Protein AF-A0A1U8HSC8-F1 (afdb_monomer)

Solvent-accessible surface area (backbone atoms only — not comparable to full-atom values): 13348 Å² total; per-residue (Å²): 99,34,42,35,42,36,38,30,36,59,58,75,78,94,73,86,79,80,86,77,80,85,80,85,78,88,83,88,85,89,86,88,84,85,90,69,92,67,81,53,82,76,76,42,93,86,47,59,80,63,56,73,59,70,70,58,47,45,43,68,74,43,68,44,82,51,95,86,55,74,41,50,85,67,86,82,60,52,54,72,47,58,45,95,39,65,36,82,38,63,86,48,67,68,63,48,65,77,58,47,45,77,46,80,79,45,80,58,97,92,49,76,43,71,49,74,43,80,70,57,69,70,60,57,52,48,51,55,48,40,68,74,66,66,62,70,50,44,31,43,73,48,70,48,73,78,44,75,80,66,90,70,54,68,67,61,51,45,54,57,53,34,72,48,84,54,100,62,72,49,87,77,44,50,77,78,50,100,86,56,77,93,40,84,57,36,40,50,79,48,78,50,75,53,68,93,70,84,78,80,86,85,123

Structure (mmCIF, N/CA/C/O backbone):
data_AF-A0A1U8HSC8-F1
#
_entry.id   AF-A0A1U8HSC8-F1
#
loop_
_atom_site.group_PDB
_atom_site.id
_atom_site.type_symbol
_atom_site.label_atom_id
_atom_site.label_alt_id
_atom_site.label_comp_id
_atom_site.label_asym_id
_atom_site.label_entity_id
_atom_site.label_seq_id
_atom_site.pdbx_PDB_ins_code
_atom_site.Cartn_x
_atom_site.Cartn_y
_atom_site.Cartn_z
_atom_site.occupancy
_atom_site.B_iso_or_equiv
_atom_site.auth_seq_id
_atom_site.auth_comp_id
_atom_site.auth_asym_id
_atom_site.auth_atom_id
_atom_site.pdbx_PDB_model_num
ATOM 1 N N . MET A 1 1 ? -22.077 -7.688 31.604 1.00 49.69 1 MET A N 1
ATOM 2 C CA . MET A 1 1 ? -22.370 -6.568 30.681 1.00 49.69 1 MET A CA 1
ATOM 3 C C . MET A 1 1 ? -21.046 -5.929 30.338 1.00 49.69 1 MET A C 1
ATOM 5 O O . MET A 1 1 ? -20.313 -5.606 31.266 1.00 49.69 1 MET A O 1
ATOM 9 N N . CYS A 1 2 ? -20.717 -5.830 29.054 1.00 52.31 2 CYS A N 1
ATOM 10 C CA . CYS A 1 2 ? -19.526 -5.127 28.589 1.00 52.31 2 CYS A CA 1
ATOM 11 C C . CYS A 1 2 ? -19.984 -3.832 27.919 1.00 52.31 2 CYS A C 1
ATOM 13 O O . CYS A 1 2 ? -20.779 -3.905 26.981 1.00 52.31 2 CYS A O 1
ATOM 15 N N . LEU A 1 3 ? -19.537 -2.680 28.421 1.00 53.69 3 LEU A N 1
ATOM 16 C CA . LEU A 1 3 ? -19.831 -1.370 27.834 1.00 53.69 3 LEU A CA 1
ATOM 17 C C . LEU A 1 3 ? -18.507 -0.744 27.397 1.00 53.69 3 LEU A C 1
ATOM 19 O O . LEU A 1 3 ? -17.649 -0.444 28.232 1.00 53.69 3 LEU A O 1
ATOM 23 N N . VAL A 1 4 ? -18.337 -0.628 26.081 1.00 59.62 4 VAL A N 1
ATOM 24 C CA . VAL A 1 4 ? -17.124 -0.132 25.429 1.00 59.62 4 VAL A CA 1
ATOM 25 C C . VAL A 1 4 ? -17.523 1.002 24.492 1.00 59.62 4 VAL A C 1
ATOM 27 O O . VAL A 1 4 ? -18.359 0.817 23.610 1.00 59.62 4 VAL A O 1
ATOM 30 N N . SER A 1 5 ? -16.939 2.176 24.690 1.00 54.50 5 SER A N 1
ATOM 31 C CA . SER A 1 5 ? -17.039 3.304 23.766 1.00 54.50 5 SER A CA 1
ATOM 32 C C . SER A 1 5 ? -15.770 3.352 22.922 1.00 54.50 5 SER A C 1
ATOM 34 O O . SER A 1 5 ? -14.666 3.205 23.434 1.00 54.50 5 SER A O 1
ATOM 36 N N . LEU A 1 6 ? -15.920 3.533 21.621 1.00 65.44 6 LEU A N 1
ATOM 37 C CA . LEU A 1 6 ? -14.856 3.461 20.626 1.00 65.44 6 LEU A CA 1
ATOM 38 C C . LEU A 1 6 ? -14.790 4.814 19.928 1.00 65.44 6 LEU A C 1
ATOM 40 O O . LEU A 1 6 ? -15.809 5.286 19.436 1.00 65.44 6 LEU A O 1
ATOM 44 N N . ALA A 1 7 ? -13.619 5.434 19.884 1.00 58.72 7 ALA A N 1
ATOM 45 C CA . ALA A 1 7 ? -13.379 6.641 19.110 1.00 58.72 7 ALA A CA 1
ATOM 46 C C . ALA A 1 7 ? -12.507 6.296 17.896 1.00 58.72 7 ALA A C 1
ATOM 48 O O . ALA A 1 7 ? -11.421 5.721 18.015 1.00 58.72 7 ALA A O 1
ATOM 49 N N . VAL A 1 8 ? -13.033 6.636 16.726 1.00 62.62 8 VAL A N 1
ATOM 50 C CA . VAL A 1 8 ? -12.430 6.421 15.413 1.00 62.62 8 VAL A CA 1
ATOM 51 C C . VAL A 1 8 ? -11.764 7.708 14.975 1.00 62.62 8 VAL A C 1
ATOM 53 O O . VAL A 1 8 ? -12.371 8.779 15.034 1.00 62.62 8 VAL A O 1
ATOM 56 N N . LEU A 1 9 ? -10.510 7.577 14.566 1.00 59.78 9 LEU A N 1
ATOM 57 C CA . LEU A 1 9 ? -9.629 8.669 14.189 1.00 59.78 9 LEU A CA 1
ATOM 58 C C . LEU A 1 9 ? -9.020 8.363 12.820 1.00 59.78 9 LEU A C 1
ATOM 60 O O . LEU A 1 9 ? -8.850 7.205 12.432 1.00 59.78 9 LEU A O 1
ATOM 64 N N . LEU A 1 10 ? -8.739 9.423 12.068 1.00 61.38 10 LEU A N 1
ATOM 65 C CA . LEU A 1 10 ? -8.051 9.326 10.789 1.00 61.38 10 LEU A CA 1
ATOM 66 C C . LEU A 1 10 ? -6.554 9.125 11.063 1.00 61.38 10 LEU A C 1
ATOM 68 O O . LEU A 1 10 ? -5.891 10.018 11.594 1.00 61.38 10 LEU A O 1
ATOM 72 N N . THR A 1 11 ? -6.014 7.955 10.726 1.00 49.56 11 THR A N 1
ATOM 73 C CA . THR A 1 11 ? -4.598 7.641 10.945 1.00 49.56 11 THR A CA 1
ATOM 74 C C . THR A 1 11 ? -3.730 8.202 9.815 1.00 49.56 11 THR A C 1
ATOM 76 O O . THR A 1 11 ? -4.061 8.102 8.635 1.00 49.56 11 THR A O 1
ATOM 79 N N . ARG A 1 12 ? -2.581 8.795 10.172 1.00 50.47 12 ARG A N 1
ATOM 80 C CA . ARG A 1 12 ? -1.511 9.154 9.228 1.00 50.47 12 ARG A CA 1
ATOM 81 C C . ARG A 1 12 ? -0.173 8.634 9.734 1.00 50.47 12 ARG A C 1
ATOM 83 O O . ARG A 1 12 ? 0.245 8.977 10.838 1.00 50.47 12 ARG A O 1
ATOM 90 N N . GLU A 1 13 ? 0.552 7.918 8.882 1.00 40.88 13 GLU A N 1
ATOM 91 C CA . GLU A 1 13 ? 1.987 7.713 9.064 1.00 40.88 13 GLU A CA 1
ATOM 92 C C . GLU A 1 13 ? 2.721 8.989 8.600 1.00 40.88 13 GLU A C 1
ATOM 94 O O . GLU A 1 13 ? 2.538 9.487 7.482 1.00 40.88 13 GLU A O 1
ATOM 99 N N . LYS A 1 14 ? 3.459 9.628 9.519 1.00 38.00 14 LYS A N 1
ATOM 100 C CA . LYS A 1 14 ? 4.085 10.947 9.321 1.00 38.00 14 LYS A CA 1
ATOM 101 C C . LYS A 1 14 ? 5.161 10.874 8.222 1.00 38.00 14 LYS A C 1
ATOM 103 O O . LYS A 1 14 ? 6.323 10.665 8.529 1.00 38.00 14 LYS A O 1
ATOM 108 N N . ASN A 1 15 ? 4.811 11.173 6.970 1.00 35.50 15 ASN A N 1
ATOM 109 C CA . ASN A 1 15 ? 5.778 11.625 5.964 1.00 35.50 15 ASN A CA 1
ATOM 110 C C . ASN A 1 15 ? 5.335 12.950 5.333 1.00 35.50 15 ASN A C 1
ATOM 112 O O . ASN A 1 15 ? 4.307 13.069 4.662 1.00 35.50 15 ASN A O 1
ATOM 116 N N . LYS A 1 16 ? 6.109 13.993 5.639 1.00 34.38 16 LYS A N 1
ATOM 117 C CA . LYS A 1 16 ? 5.943 15.370 5.173 1.00 34.38 16 LYS A CA 1
ATOM 118 C C . LYS A 1 16 ? 6.831 15.536 3.942 1.00 34.38 16 LYS A C 1
ATOM 120 O O . LYS A 1 16 ? 8.018 15.799 4.082 1.00 34.38 16 LYS A O 1
ATOM 125 N N . ILE A 1 17 ? 6.274 15.357 2.746 1.00 38.03 17 ILE A N 1
ATOM 126 C CA . ILE A 1 17 ? 7.002 15.606 1.494 1.00 38.03 17 ILE A CA 1
ATOM 127 C C . ILE A 1 17 ? 7.009 17.126 1.240 1.00 38.03 17 ILE A C 1
ATOM 129 O O . ILE A 1 17 ? 5.933 17.728 1.144 1.00 38.03 17 ILE A O 1
ATOM 133 N N . PRO A 1 18 ? 8.177 17.788 1.152 1.00 33.06 18 PRO A N 1
ATOM 134 C CA . PRO A 1 18 ? 8.250 19.199 0.794 1.00 33.06 18 PRO A CA 1
ATOM 135 C C . PRO A 1 18 ? 7.931 19.385 -0.698 1.00 33.06 18 PRO A C 1
ATOM 137 O O . PRO A 1 18 ? 8.520 18.748 -1.568 1.00 33.06 18 PRO A O 1
ATOM 140 N N . LYS A 1 19 ? 6.988 20.284 -1.006 1.00 35.50 19 LYS A N 1
ATOM 141 C CA . LYS A 1 19 ? 6.660 20.682 -2.382 1.00 35.50 19 LYS A CA 1
ATOM 142 C C . LYS A 1 19 ? 7.824 21.489 -2.972 1.00 35.50 19 LYS A C 1
ATOM 144 O O . LYS A 1 19 ? 8.006 22.651 -2.611 1.00 35.50 19 LYS A O 1
ATOM 149 N N . HIS A 1 20 ? 8.590 20.901 -3.890 1.00 35.22 20 HIS A N 1
ATOM 150 C CA . HIS A 1 20 ? 9.572 21.639 -4.687 1.00 35.22 20 HIS A CA 1
ATOM 151 C C . HIS A 1 20 ? 8.887 22.402 -5.831 1.00 35.22 20 HIS A C 1
ATOM 153 O O . HIS A 1 20 ? 8.099 21.850 -6.600 1.00 35.22 20 HIS A O 1
ATOM 159 N N . LYS A 1 21 ? 9.192 23.701 -5.919 1.00 32.75 21 LYS A N 1
ATOM 160 C CA . LYS A 1 21 ? 8.791 24.605 -7.003 1.00 32.75 21 LYS A CA 1
ATOM 161 C C . LYS A 1 21 ? 9.417 24.140 -8.324 1.00 32.75 21 LYS A C 1
ATOM 163 O O . LYS A 1 21 ? 10.626 23.930 -8.384 1.00 32.75 21 LYS A O 1
ATOM 168 N N . ARG A 1 22 ? 8.604 24.027 -9.382 1.00 29.16 22 ARG A N 1
ATOM 169 C CA . ARG A 1 22 ? 9.079 23.887 -10.769 1.00 29.16 22 ARG A CA 1
ATOM 170 C C . ARG A 1 22 ? 9.846 25.153 -11.154 1.00 29.16 22 ARG A C 1
ATOM 172 O O . ARG A 1 22 ? 9.266 26.236 -11.155 1.00 29.16 22 ARG A O 1
ATOM 179 N N . PHE A 1 23 ? 11.124 25.007 -11.484 1.00 29.80 23 PHE A N 1
ATOM 180 C CA . PHE A 1 23 ? 11.874 26.027 -12.207 1.00 29.80 23 PHE A CA 1
ATOM 181 C C . PHE A 1 23 ? 11.545 25.899 -13.696 1.00 29.80 23 PHE A C 1
ATOM 183 O O . PHE A 1 23 ? 11.722 24.837 -14.287 1.00 29.80 23 PHE A O 1
ATOM 190 N N . SER A 1 24 ? 11.021 26.977 -14.274 1.00 27.23 24 SER A N 1
ATOM 191 C CA . SER A 1 24 ? 10.958 27.176 -15.719 1.00 27.23 24 SER A CA 1
ATOM 192 C C . SER A 1 24 ? 12.283 27.794 -16.151 1.00 27.23 24 SER A C 1
ATOM 194 O O . SER A 1 24 ? 12.659 28.844 -15.630 1.00 27.23 24 SER A O 1
ATOM 196 N N . SER A 1 25 ? 12.987 27.161 -17.083 1.00 28.72 25 SER A N 1
ATOM 197 C CA . SER A 1 25 ? 14.079 27.797 -17.814 1.00 28.72 25 SER A CA 1
ATOM 198 C C . SER A 1 25 ? 13.812 27.644 -19.304 1.00 28.72 25 SER A C 1
ATOM 200 O O . SER A 1 25 ? 13.987 26.567 -19.870 1.00 28.72 25 SER A O 1
ATOM 202 N N . ALA A 1 26 ? 13.367 28.735 -19.920 1.00 30.58 26 ALA A N 1
ATOM 203 C CA . ALA A 1 26 ? 13.449 28.926 -21.356 1.00 30.58 26 ALA A CA 1
ATOM 204 C C . ALA A 1 26 ? 14.909 29.224 -21.723 1.00 30.58 26 ALA A C 1
ATOM 206 O O . ALA A 1 26 ? 15.539 30.069 -21.087 1.00 30.58 26 ALA A O 1
ATOM 207 N N . VAL A 1 27 ? 15.431 28.557 -22.750 1.00 28.89 27 VAL A N 1
ATOM 208 C CA . VAL A 1 27 ? 16.693 28.931 -23.396 1.00 28.89 27 VAL A CA 1
ATOM 209 C C . VAL A 1 27 ? 16.462 28.873 -24.904 1.00 28.89 27 VAL A C 1
ATOM 211 O O . VAL A 1 27 ? 16.266 27.798 -25.462 1.00 28.89 27 VAL A O 1
ATOM 214 N N . TYR A 1 28 ? 16.453 30.044 -25.539 1.00 26.88 28 TYR A N 1
ATOM 215 C CA . TYR A 1 28 ? 16.583 30.220 -26.986 1.00 26.88 28 TYR A CA 1
ATOM 216 C C . TYR A 1 28 ? 18.034 30.573 -27.298 1.00 26.88 28 TYR A C 1
ATOM 218 O O . TYR A 1 28 ? 18.570 31.468 -26.647 1.00 26.88 28 TYR A O 1
ATOM 226 N N . ILE A 1 29 ? 18.623 29.953 -28.325 1.00 32.44 29 ILE A N 1
ATOM 227 C CA . ILE A 1 29 ? 19.761 30.514 -29.068 1.00 32.44 29 ILE A CA 1
ATOM 228 C C . ILE A 1 29 ? 19.602 30.124 -30.548 1.00 32.44 29 ILE A C 1
ATOM 230 O O . ILE A 1 29 ? 19.696 28.947 -30.887 1.00 32.44 29 ILE A O 1
ATOM 234 N N . GLU A 1 30 ? 19.371 31.111 -31.419 1.00 31.41 30 GLU A N 1
ATOM 235 C CA . GLU A 1 30 ? 19.623 31.022 -32.866 1.00 31.41 30 GLU A CA 1
ATOM 236 C C . GLU A 1 30 ? 20.998 31.630 -33.181 1.00 31.41 30 GLU A C 1
ATOM 238 O O . GLU A 1 30 ? 21.401 32.616 -32.560 1.00 31.41 30 GLU A O 1
ATOM 243 N N . GLY A 1 31 ? 21.701 31.080 -34.175 1.00 27.09 31 GLY A N 1
ATOM 244 C CA . GLY A 1 31 ? 22.911 31.691 -34.734 1.00 27.09 31 GLY A CA 1
ATOM 245 C C . GLY A 1 31 ? 23.760 30.730 -35.569 1.00 27.09 31 GLY A C 1
ATOM 246 O O . GLY A 1 31 ? 24.195 29.699 -35.076 1.00 27.09 31 GLY A O 1
ATOM 247 N N . ALA A 1 32 ? 23.966 31.094 -36.835 1.00 28.80 32 ALA A N 1
ATOM 248 C CA . ALA A 1 32 ? 24.436 30.301 -37.974 1.00 28.80 32 ALA A CA 1
ATOM 249 C C . ALA A 1 32 ? 25.971 30.121 -38.103 1.00 28.80 32 ALA A C 1
ATOM 251 O O . ALA A 1 32 ? 26.731 30.882 -37.510 1.00 28.80 32 ALA A O 1
ATOM 252 N N . GLY A 1 33 ? 26.424 29.188 -38.967 1.00 28.16 33 GLY A N 1
ATOM 253 C CA . GLY A 1 33 ? 27.798 29.202 -39.511 1.00 28.16 33 GLY A CA 1
ATOM 254 C C . GLY A 1 33 ? 28.391 27.880 -40.043 1.00 28.16 33 GLY A C 1
ATOM 255 O O . GLY A 1 33 ? 28.898 27.080 -39.267 1.00 28.16 33 GLY A O 1
ATOM 256 N N . GLU A 1 34 ? 28.396 27.754 -41.377 1.00 31.02 34 GLU A N 1
ATOM 257 C CA . GLU A 1 34 ? 29.341 27.072 -42.298 1.00 31.02 34 GLU A CA 1
ATOM 258 C C . GLU A 1 34 ? 29.595 25.544 -42.283 1.00 31.02 34 GLU A C 1
ATOM 260 O O . GLU A 1 34 ? 30.167 24.937 -41.376 1.00 31.02 34 GLU A O 1
ATOM 265 N N . GLU A 1 35 ? 29.272 24.950 -43.440 1.00 43.69 35 GLU A N 1
ATOM 266 C CA . GLU A 1 35 ? 29.524 23.571 -43.852 1.00 43.69 35 GLU A CA 1
ATOM 267 C C . GLU A 1 35 ? 31.016 23.301 -44.103 1.00 43.69 35 GLU A C 1
ATOM 269 O O . GLU A 1 35 ? 31.583 23.624 -45.147 1.00 43.69 35 GLU A O 1
ATOM 274 N N . LYS A 1 36 ? 31.650 22.583 -43.178 1.00 37.19 36 LYS A N 1
ATOM 275 C CA . LYS A 1 36 ? 32.750 21.679 -43.529 1.00 37.19 36 LYS A CA 1
ATOM 276 C C . LYS A 1 36 ? 32.136 20.298 -43.689 1.00 37.19 36 LYS A C 1
ATOM 278 O O . LYS A 1 36 ? 31.468 19.845 -42.761 1.00 37.19 36 LYS A O 1
ATOM 283 N N . LYS A 1 37 ? 32.369 19.621 -44.823 1.00 41.12 37 LYS A N 1
ATOM 284 C CA . LYS A 1 37 ? 32.035 18.196 -44.998 1.00 41.12 37 LYS A CA 1
ATOM 285 C C . LYS A 1 37 ? 32.794 17.383 -43.946 1.00 41.12 37 LYS A C 1
ATOM 287 O O . LYS A 1 37 ? 33.907 16.919 -44.176 1.00 41.12 37 LYS A O 1
ATOM 292 N N . LYS A 1 38 ? 32.202 17.271 -42.758 1.00 42.00 38 LYS A N 1
ATOM 293 C CA . LYS A 1 38 ? 32.556 16.285 -41.751 1.00 42.00 38 LYS A CA 1
ATOM 294 C C . LYS A 1 38 ? 32.153 14.959 -42.364 1.00 42.00 38 LYS A C 1
ATOM 296 O O . LYS A 1 38 ? 30.969 14.732 -42.574 1.00 42.00 38 LYS A O 1
ATOM 301 N N . PHE A 1 39 ? 33.134 14.123 -42.681 1.00 45.56 39 PHE A N 1
ATOM 302 C CA . PHE A 1 39 ? 32.867 12.707 -42.868 1.00 45.56 39 PHE A CA 1
ATOM 303 C C . PHE A 1 39 ? 32.245 12.241 -41.552 1.00 45.56 39 PHE A C 1
ATOM 305 O O . PHE A 1 39 ? 32.917 12.264 -40.516 1.00 45.56 39 PHE A O 1
ATOM 312 N N . SER A 1 40 ? 30.934 12.005 -41.539 1.00 59.16 40 SER A N 1
ATOM 313 C CA . SER A 1 40 ? 30.287 11.577 -40.316 1.00 59.16 40 SER A CA 1
ATOM 314 C C . SER A 1 40 ? 30.646 10.107 -40.145 1.00 59.16 40 SER A C 1
ATOM 316 O O . SER A 1 40 ? 30.629 9.333 -41.100 1.00 59.16 40 SER A O 1
ATOM 318 N N . ILE A 1 41 ? 31.047 9.713 -38.936 1.00 60.12 41 ILE A N 1
ATOM 319 C CA . ILE A 1 41 ? 31.384 8.311 -38.646 1.00 60.12 41 ILE A CA 1
ATOM 320 C C . ILE A 1 41 ? 30.211 7.367 -38.977 1.00 60.12 41 ILE A C 1
ATOM 322 O O . ILE A 1 41 ? 30.412 6.182 -39.195 1.00 60.12 41 ILE A O 1
ATOM 326 N N . TRP A 1 42 ? 29.004 7.930 -39.064 1.00 56.25 42 TRP A N 1
ATOM 327 C CA . TRP A 1 42 ? 27.734 7.298 -39.391 1.00 56.25 42 TRP A CA 1
ATOM 328 C C . TRP A 1 42 ? 27.545 6.976 -40.883 1.00 56.25 42 TRP A C 1
ATOM 330 O O . TRP A 1 42 ? 26.655 6.200 -41.203 1.00 56.25 42 TRP A O 1
ATOM 340 N N . ASP A 1 43 ? 28.375 7.521 -41.782 1.00 61.72 43 ASP A N 1
ATOM 341 C CA . ASP A 1 43 ? 28.292 7.284 -43.236 1.00 61.72 43 ASP A CA 1
ATOM 342 C C . ASP A 1 43 ? 29.087 6.040 -43.696 1.00 61.72 43 ASP A C 1
ATOM 344 O O . ASP A 1 43 ? 29.174 5.759 -44.894 1.00 61.72 43 ASP A O 1
ATOM 348 N N . LEU A 1 44 ? 29.706 5.297 -42.768 1.00 67.12 44 LEU A N 1
ATOM 349 C CA . LEU A 1 44 ? 30.420 4.057 -43.082 1.00 67.12 44 LEU A CA 1
ATOM 350 C C . LEU A 1 44 ? 29.443 2.867 -43.165 1.00 67.12 44 LEU A C 1
ATOM 352 O O . LEU A 1 44 ? 28.605 2.705 -42.279 1.00 67.12 44 LEU A O 1
ATOM 356 N N . PRO A 1 45 ? 29.598 1.973 -44.161 1.00 63.12 45 PRO A N 1
ATOM 357 C CA . PRO A 1 45 ? 28.707 0.826 -44.374 1.00 63.12 45 PRO A CA 1
ATOM 358 C C . PRO A 1 45 ? 28.744 -0.219 -43.244 1.00 63.12 45 PRO A C 1
ATOM 360 O O . PRO A 1 45 ? 27.844 -1.050 -43.161 1.00 63.12 45 PRO A O 1
ATOM 363 N N . ASP A 1 46 ? 29.757 -0.163 -42.373 1.00 65.75 46 ASP A N 1
ATOM 364 C CA . ASP A 1 46 ? 29.958 -1.094 -41.254 1.00 65.75 46 ASP A CA 1
ATOM 365 C C . ASP A 1 46 ? 29.306 -0.622 -39.941 1.00 65.75 46 ASP A C 1
ATOM 367 O O . ASP A 1 46 ? 29.358 -1.328 -38.931 1.00 65.75 46 ASP A O 1
ATOM 371 N N . VAL A 1 47 ? 28.707 0.576 -39.919 1.00 62.78 47 VAL A N 1
ATOM 372 C CA . VAL A 1 47 ? 28.048 1.111 -38.722 1.00 62.78 47 VAL A CA 1
ATOM 373 C C . VAL A 1 47 ? 26.571 0.714 -38.746 1.00 62.78 47 VAL A C 1
ATOM 375 O O . VAL A 1 47 ? 25.851 1.106 -39.666 1.00 62.78 47 VAL A O 1
ATOM 378 N N . PRO A 1 48 ? 26.083 -0.059 -37.757 1.00 57.97 48 PRO A N 1
ATOM 379 C CA . PRO A 1 48 ? 24.680 -0.446 -37.695 1.00 57.97 48 PRO A CA 1
ATOM 380 C C . PRO A 1 48 ? 23.823 0.813 -37.526 1.00 57.97 48 PRO A C 1
ATOM 382 O O . PRO A 1 48 ? 23.808 1.448 -36.473 1.00 57.97 48 PRO A O 1
ATOM 385 N N . MET A 1 49 ? 23.142 1.210 -38.600 1.00 57.09 49 MET A N 1
ATOM 386 C CA . MET A 1 49 ? 22.319 2.413 -38.630 1.00 57.09 49 MET A CA 1
ATOM 387 C C . MET A 1 49 ? 21.042 2.209 -37.812 1.00 57.09 49 MET A C 1
ATOM 389 O O . MET A 1 49 ? 20.086 1.599 -38.284 1.00 57.09 49 MET A O 1
ATOM 393 N N . GLY A 1 50 ? 21.020 2.724 -36.581 1.00 64.62 50 GLY A N 1
ATOM 394 C CA . GLY A 1 50 ? 19.800 2.937 -35.790 1.00 64.62 50 GLY A CA 1
ATOM 395 C C . GLY A 1 50 ? 19.031 1.684 -35.350 1.00 64.62 50 GLY A C 1
ATOM 396 O O . GLY A 1 50 ? 18.000 1.821 -34.694 1.00 64.62 50 GLY A O 1
ATOM 397 N N . GLN A 1 51 ? 19.511 0.482 -35.676 1.00 72.31 51 GLN A N 1
ATOM 398 C CA . GLN A 1 51 ? 18.931 -0.796 -35.259 1.00 72.31 51 GLN A CA 1
ATOM 399 C C . GLN A 1 51 ? 19.921 -1.547 -34.374 1.00 72.31 51 GLN A C 1
ATOM 401 O O . GLN A 1 51 ? 21.108 -1.655 -34.691 1.00 72.31 51 GLN A O 1
ATOM 406 N N . LEU A 1 52 ? 19.435 -2.053 -33.242 1.00 79.75 52 LEU A N 1
ATOM 407 C CA . LEU A 1 52 ? 20.262 -2.829 -32.329 1.00 79.75 52 LEU A CA 1
ATOM 408 C C . LEU A 1 52 ? 20.416 -4.255 -32.863 1.00 79.75 52 LEU A C 1
ATOM 410 O O . LEU A 1 52 ? 19.469 -4.825 -33.401 1.00 79.75 52 LEU A O 1
ATOM 414 N N . PRO A 1 53 ? 21.583 -4.887 -32.663 1.00 85.75 53 PRO A N 1
ATOM 415 C CA . PRO A 1 53 ? 21.716 -6.322 -32.840 1.00 85.75 53 PRO A CA 1
ATOM 416 C C . PRO A 1 53 ? 20.621 -7.087 -32.069 1.00 85.75 53 PRO A C 1
ATOM 418 O O . PRO A 1 53 ? 20.325 -6.719 -30.925 1.00 85.75 53 PRO A O 1
ATOM 421 N N . PRO A 1 54 ? 20.085 -8.198 -32.612 1.00 87.38 54 PRO A N 1
ATOM 422 C CA . PRO A 1 54 ? 18.934 -8.902 -32.031 1.00 87.38 54 PRO A CA 1
ATOM 423 C C . PRO A 1 54 ? 19.111 -9.316 -30.562 1.00 87.38 54 PRO A C 1
ATOM 425 O O . PRO A 1 54 ? 18.165 -9.301 -29.777 1.00 87.38 54 PRO A O 1
ATOM 428 N N . HIS A 1 55 ? 20.337 -9.665 -30.164 1.00 88.25 55 HIS A N 1
ATOM 429 C CA . HIS A 1 55 ? 20.660 -10.016 -28.780 1.00 88.25 55 HIS A CA 1
ATOM 430 C C . HIS A 1 55 ? 20.473 -8.833 -27.810 1.00 88.25 55 HIS A C 1
ATOM 432 O O . HIS A 1 55 ? 19.931 -9.022 -26.720 1.00 88.25 55 HIS A O 1
ATOM 438 N N . LEU A 1 56 ? 20.866 -7.618 -28.212 1.00 87.12 56 LEU A N 1
ATOM 439 C CA . LEU A 1 56 ? 20.740 -6.419 -27.379 1.00 87.12 56 LEU A CA 1
ATOM 440 C C . LEU A 1 56 ? 19.289 -5.931 -27.306 1.00 87.12 56 LEU A C 1
ATOM 442 O O . LEU A 1 56 ? 18.853 -5.465 -26.254 1.00 87.12 56 LEU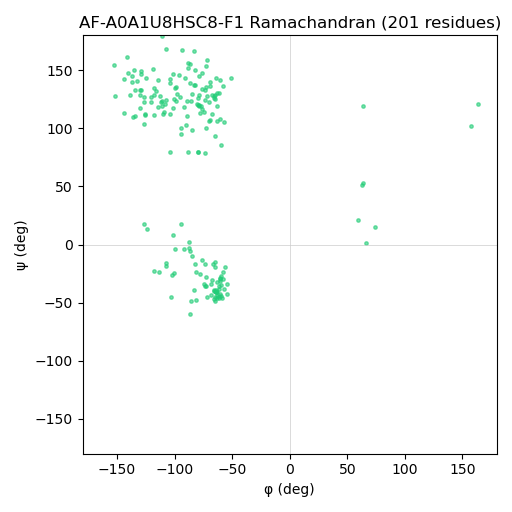 A O 1
ATOM 446 N N . GLU A 1 57 ? 18.515 -6.084 -28.383 1.00 86.69 57 GLU A N 1
ATOM 447 C CA . GLU A 1 57 ? 17.069 -5.819 -28.360 1.00 86.69 57 GLU A CA 1
ATOM 448 C C . GLU A 1 57 ? 16.332 -6.767 -27.415 1.00 86.69 57 GLU A C 1
ATOM 450 O O . GLU A 1 57 ? 15.455 -6.341 -26.657 1.00 86.69 57 GLU A O 1
ATOM 455 N N . LEU A 1 58 ? 16.715 -8.047 -27.413 1.00 89.31 58 LEU A N 1
ATOM 456 C CA . LEU A 1 58 ? 16.162 -9.038 -26.497 1.00 89.31 58 LEU A CA 1
ATOM 457 C C . LEU A 1 58 ? 16.492 -8.689 -25.042 1.00 89.31 58 LEU A C 1
ATOM 459 O O . LEU A 1 58 ? 15.592 -8.716 -24.205 1.00 89.31 58 LEU A O 1
ATOM 463 N N . GLN A 1 59 ? 17.736 -8.289 -24.761 1.00 88.62 59 GLN A N 1
ATOM 464 C CA . GLN A 1 59 ? 18.151 -7.822 -23.435 1.00 88.62 59 GLN A CA 1
ATOM 465 C C . GLN A 1 59 ? 17.387 -6.569 -22.985 1.00 88.62 59 GLN A C 1
ATOM 467 O O . GLN A 1 59 ? 17.032 -6.452 -21.817 1.00 88.62 59 GLN A O 1
ATOM 472 N N . ARG A 1 60 ? 17.109 -5.633 -23.897 1.00 85.94 60 ARG A N 1
ATOM 473 C CA . ARG A 1 60 ? 16.397 -4.388 -23.580 1.00 85.94 60 ARG A CA 1
ATOM 474 C C . ARG A 1 60 ? 14.902 -4.596 -23.322 1.00 85.94 60 ARG A C 1
ATOM 476 O O . ARG A 1 60 ? 14.315 -3.858 -22.534 1.00 85.94 60 ARG A O 1
ATOM 483 N N . SER A 1 61 ? 14.268 -5.519 -24.044 1.00 87.69 61 SER A N 1
ATOM 484 C CA . SER A 1 61 ? 12.803 -5.631 -24.100 1.00 87.69 61 SER A CA 1
ATOM 485 C C . SER A 1 61 ? 12.213 -6.725 -23.216 1.00 87.69 61 SER A C 1
ATOM 487 O O . SER A 1 61 ? 11.037 -6.636 -22.862 1.00 87.69 61 SER A O 1
ATOM 489 N N . ARG A 1 62 ? 12.979 -7.772 -22.883 1.00 91.06 62 ARG A N 1
ATOM 490 C CA . ARG A 1 62 ? 12.447 -8.966 -22.216 1.00 91.06 62 ARG A CA 1
ATOM 491 C C . ARG A 1 62 ? 13.328 -9.419 -21.064 1.00 91.06 62 ARG A C 1
ATOM 493 O O . ARG A 1 62 ? 14.521 -9.658 -21.229 1.00 91.06 62 ARG A O 1
ATOM 500 N N . VAL A 1 63 ? 12.682 -9.690 -19.936 1.00 92.44 63 VAL A N 1
ATOM 501 C CA . VAL A 1 63 ? 13.277 -10.456 -18.838 1.00 92.44 63 VAL A CA 1
ATOM 502 C C . VAL A 1 63 ? 13.183 -11.941 -19.192 1.00 92.44 63 VAL A C 1
ATOM 504 O O . VAL A 1 63 ? 12.103 -12.437 -19.513 1.00 92.44 63 VAL A O 1
ATOM 507 N N . SER A 1 64 ? 14.307 -12.659 -19.170 1.00 92.38 64 SER A N 1
ATOM 508 C CA . SER A 1 64 ? 14.348 -14.096 -19.480 1.00 92.38 64 SER A CA 1
ATOM 509 C C . SER A 1 64 ? 14.352 -14.918 -18.196 1.00 92.38 64 SER A C 1
ATOM 511 O O . SER A 1 64 ? 15.229 -14.745 -17.352 1.00 92.38 64 SER A O 1
ATOM 513 N N . CYS A 1 65 ? 13.391 -15.827 -18.041 1.00 92.88 65 CYS A N 1
ATOM 514 C CA . CYS A 1 65 ? 13.304 -16.713 -16.881 1.00 92.88 65 CYS A CA 1
ATOM 515 C C . CYS A 1 65 ? 13.981 -18.056 -17.188 1.00 92.88 65 CYS A C 1
ATOM 517 O O . CYS A 1 65 ? 13.383 -18.914 -17.835 1.00 92.88 65 CYS A O 1
ATOM 519 N N . ASN A 1 66 ? 15.217 -18.242 -16.719 1.00 93.75 66 ASN A N 1
ATOM 520 C CA . ASN A 1 66 ? 15.922 -19.522 -16.816 1.00 93.75 66 ASN A CA 1
ATOM 521 C C . ASN A 1 66 ? 15.717 -20.372 -15.555 1.00 93.75 66 ASN A C 1
ATOM 523 O O . ASN A 1 66 ? 15.262 -19.879 -14.525 1.00 93.75 66 ASN A O 1
ATOM 527 N N . LYS A 1 67 ? 16.086 -21.658 -15.636 1.00 95.50 67 LYS A N 1
ATOM 528 C CA . LYS A 1 67 ? 15.999 -22.612 -14.518 1.00 95.50 67 LYS A CA 1
ATOM 529 C C . LYS A 1 67 ? 16.833 -22.185 -13.303 1.00 95.50 67 LYS A C 1
ATOM 531 O O . LYS A 1 67 ? 16.419 -22.447 -12.179 1.00 95.50 67 LYS A O 1
ATOM 536 N N . ASP A 1 68 ? 17.981 -21.552 -13.543 1.00 95.06 68 ASP A N 1
ATOM 537 C CA . ASP A 1 68 ? 18.911 -21.156 -12.483 1.00 95.06 68 ASP A CA 1
ATOM 538 C C . ASP A 1 68 ? 18.552 -19.784 -11.896 1.00 95.06 68 ASP A C 1
ATOM 540 O O . ASP A 1 68 ? 18.268 -19.669 -10.706 1.00 95.06 68 ASP A O 1
ATOM 544 N N . ALA A 1 69 ? 18.541 -18.739 -12.730 1.00 94.31 69 ALA A N 1
ATOM 545 C CA . ALA A 1 69 ? 18.199 -17.378 -12.325 1.00 94.31 69 ALA A CA 1
ATOM 546 C C . ALA A 1 69 ? 17.614 -16.564 -13.494 1.00 94.31 69 ALA A C 1
ATOM 548 O O . ALA A 1 69 ? 17.923 -16.847 -14.657 1.00 94.31 69 ALA A O 1
ATOM 549 N N . PRO A 1 70 ? 16.798 -15.529 -13.217 1.00 94.25 70 PRO A N 1
ATOM 550 C CA . PRO A 1 70 ? 16.363 -14.584 -14.237 1.00 94.25 70 PRO A CA 1
ATOM 551 C C . PRO A 1 70 ? 17.541 -13.788 -14.817 1.00 94.25 70 PRO A C 1
ATOM 553 O O . PRO A 1 70 ? 18.462 -13.408 -14.097 1.00 94.25 70 PRO A O 1
ATOM 556 N N . ILE A 1 71 ? 17.487 -13.507 -16.116 1.00 93.00 71 ILE A N 1
ATOM 557 C CA . ILE A 1 71 ? 18.482 -12.719 -16.856 1.00 93.00 71 ILE A CA 1
ATOM 558 C C . ILE A 1 71 ? 17.796 -11.466 -17.428 1.00 93.00 71 ILE A C 1
ATOM 560 O O . ILE A 1 71 ? 16.599 -11.499 -17.720 1.00 93.00 71 ILE A O 1
ATOM 564 N N . HIS A 1 72 ? 18.555 -10.376 -17.599 1.00 91.38 72 HIS A N 1
ATOM 565 C CA . HIS A 1 72 ? 18.085 -9.073 -18.105 1.00 91.38 72 HIS A CA 1
ATOM 566 C C . HIS A 1 72 ? 17.039 -8.407 -17.194 1.00 91.38 72 HIS A C 1
ATOM 568 O O . HIS A 1 72 ? 15.955 -8.034 -17.627 1.00 91.38 72 HIS A O 1
ATOM 574 N N . ILE A 1 73 ? 17.350 -8.298 -15.901 1.00 89.75 73 ILE A N 1
ATOM 575 C CA . ILE A 1 73 ? 16.427 -7.760 -14.882 1.00 89.75 73 ILE A CA 1
ATOM 576 C C . ILE A 1 73 ? 1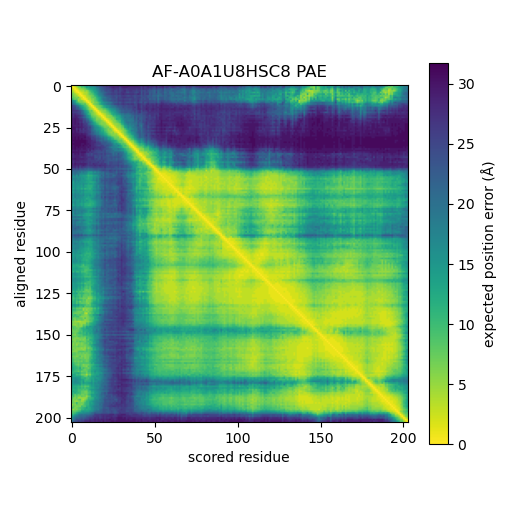6.429 -6.219 -14.874 1.00 89.75 73 ILE A C 1
ATOM 578 O O . ILE A 1 73 ? 15.479 -5.582 -14.426 1.00 89.75 73 ILE A O 1
ATOM 582 N N . GLU A 1 74 ? 17.511 -5.611 -15.348 1.00 87.50 74 GLU A N 1
ATOM 583 C CA . GLU A 1 74 ? 17.749 -4.173 -15.277 1.00 87.50 74 GLU A CA 1
ATOM 584 C C . GLU A 1 74 ? 17.140 -3.400 -16.455 1.00 87.50 74 GLU A C 1
ATOM 586 O O . GLU A 1 74 ? 17.222 -3.801 -17.615 1.00 87.50 74 GLU A O 1
ATOM 591 N N . SER A 1 75 ? 16.561 -2.237 -16.160 1.00 84.69 75 SER A N 1
ATOM 592 C CA . SER A 1 75 ? 16.013 -1.324 -17.162 1.00 84.69 75 SER A CA 1
ATOM 593 C C . SER A 1 75 ? 17.112 -0.409 -17.721 1.00 84.69 75 SER A C 1
ATOM 595 O O . SER A 1 75 ? 17.455 0.616 -17.126 1.00 84.69 75 SER A O 1
ATOM 597 N N . ILE A 1 76 ? 17.658 -0.739 -18.891 1.00 84.00 76 ILE A N 1
ATOM 598 C CA . ILE A 1 76 ? 18.663 0.094 -19.575 1.00 84.00 76 ILE A CA 1
ATOM 599 C C . ILE A 1 76 ? 17.952 1.125 -20.471 1.00 84.00 76 ILE A C 1
ATOM 601 O O . ILE A 1 76 ? 17.813 0.929 -21.677 1.00 84.00 76 ILE A O 1
ATOM 605 N N . GLN A 1 77 ? 17.460 2.219 -19.875 1.00 79.56 77 GLN A N 1
ATOM 606 C CA . GLN A 1 77 ? 16.702 3.271 -20.585 1.00 79.56 77 GLN A CA 1
ATOM 607 C C . GLN A 1 77 ? 17.277 4.693 -20.442 1.00 79.56 77 GLN A C 1
ATOM 609 O O . GLN A 1 77 ? 16.612 5.670 -20.775 1.00 79.56 77 GLN A O 1
ATOM 614 N N . TYR A 1 78 ? 18.507 4.849 -19.949 1.00 84.75 78 TYR A N 1
ATOM 615 C CA . TYR A 1 78 ? 19.121 6.176 -19.837 1.00 84.75 78 TYR A CA 1
ATOM 616 C C . TYR A 1 78 ? 19.526 6.734 -21.215 1.00 84.75 78 TYR A C 1
ATOM 618 O O . TYR A 1 78 ? 19.838 5.985 -22.137 1.00 84.75 78 TYR A O 1
ATOM 626 N N . SER A 1 79 ? 19.579 8.064 -21.349 1.00 83.75 79 SER A N 1
ATOM 627 C CA . SER A 1 79 ? 19.785 8.749 -22.640 1.00 83.75 79 SER A CA 1
ATOM 628 C C . SER A 1 79 ? 21.073 8.364 -23.379 1.00 83.75 79 SER A C 1
ATOM 630 O O . SER A 1 79 ? 21.108 8.432 -24.601 1.00 83.75 79 SER A O 1
ATOM 632 N N . GLY A 1 80 ? 22.132 7.996 -22.655 1.00 84.75 80 GLY A N 1
ATOM 633 C CA . GLY A 1 80 ? 23.410 7.573 -23.238 1.00 84.75 80 GLY A CA 1
ATOM 634 C C . GLY A 1 80 ? 23.481 6.082 -23.580 1.00 84.75 80 GLY A C 1
ATOM 635 O O . GLY A 1 80 ? 24.486 5.632 -24.131 1.00 84.75 80 GLY A O 1
ATOM 636 N N . ALA A 1 81 ? 22.458 5.296 -23.233 1.00 83.88 81 ALA A N 1
ATOM 637 C CA . AL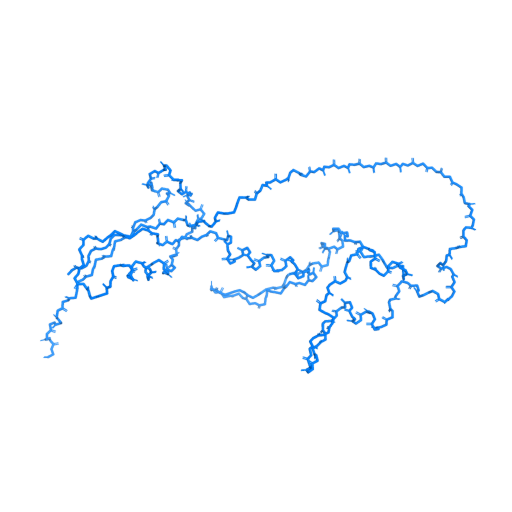A A 1 81 ? 22.421 3.879 -23.554 1.00 83.88 81 ALA A CA 1
ATOM 638 C C . ALA A 1 81 ? 22.369 3.718 -25.071 1.00 83.88 81 ALA A C 1
ATOM 640 O O . ALA A 1 81 ? 21.514 4.315 -25.721 1.00 83.88 81 ALA A O 1
ATOM 641 N N . TYR A 1 82 ? 23.268 2.905 -25.628 1.00 83.75 82 TYR A N 1
ATOM 642 C CA . TYR A 1 82 ? 23.339 2.629 -27.067 1.00 83.75 82 TYR A CA 1
ATOM 643 C C . TYR A 1 82 ? 23.567 3.868 -27.956 1.00 83.75 82 TYR A C 1
ATOM 645 O O . TYR A 1 82 ? 23.334 3.810 -29.162 1.00 83.75 82 TYR A O 1
ATOM 653 N N . ALA A 1 83 ? 24.092 4.967 -27.396 1.00 82.31 83 ALA A N 1
ATOM 654 C CA . ALA A 1 83 ? 24.425 6.171 -28.161 1.00 82.31 83 ALA A CA 1
ATOM 655 C C . ALA A 1 83 ? 25.477 5.904 -29.256 1.00 82.31 83 ALA A C 1
ATOM 657 O O . ALA A 1 83 ? 25.440 6.523 -30.315 1.00 82.31 83 ALA A O 1
ATOM 658 N N . SER A 1 84 ? 26.373 4.931 -29.042 1.00 80.69 84 SER A N 1
ATOM 659 C CA . SER A 1 84 ? 27.335 4.457 -30.050 1.00 80.69 84 SER A CA 1
ATOM 660 C C . SER A 1 84 ? 26.682 3.792 -31.264 1.00 80.69 84 SER A C 1
ATOM 662 O O . SER A 1 84 ? 27.316 3.692 -32.307 1.00 80.69 84 SER A O 1
ATOM 664 N N . MET A 1 85 ? 25.427 3.356 -31.135 1.00 78.62 85 MET A N 1
ATOM 665 C CA . MET A 1 85 ? 24.625 2.740 -32.196 1.00 78.62 85 MET A CA 1
ATOM 666 C C . MET A 1 85 ? 23.618 3.737 -32.800 1.00 78.62 85 MET A C 1
ATOM 668 O O . MET A 1 85 ? 22.735 3.350 -33.561 1.00 78.62 85 MET A O 1
ATOM 672 N N . GLY A 1 86 ? 23.707 5.022 -32.431 1.00 77.12 86 GLY A N 1
ATOM 673 C CA . GLY A 1 86 ? 22.835 6.081 -32.946 1.00 77.12 86 GLY A CA 1
ATOM 674 C C . GLY A 1 86 ? 21.403 6.061 -32.400 1.00 77.12 86 GLY A C 1
ATOM 675 O O . GLY A 1 86 ? 20.530 6.709 -32.973 1.00 77.12 86 GLY A O 1
ATOM 676 N N . ILE A 1 87 ? 21.135 5.333 -31.309 1.00 81.19 87 ILE A N 1
ATOM 677 C CA . ILE A 1 87 ? 19.794 5.260 -30.717 1.00 81.19 87 ILE A CA 1
ATOM 678 C C . ILE A 1 87 ? 19.600 6.360 -29.687 1.00 81.19 87 ILE A C 1
ATOM 680 O O . ILE A 1 87 ? 20.319 6.449 -28.693 1.00 81.19 87 ILE A O 1
ATOM 684 N N . ASP A 1 88 ? 18.557 7.150 -29.907 1.00 81.88 88 ASP A N 1
ATOM 685 C CA . ASP A 1 88 ? 18.110 8.178 -28.983 1.00 81.88 88 ASP A CA 1
ATOM 686 C C . ASP A 1 88 ? 17.085 7.615 -27.984 1.00 81.88 88 ASP A C 1
ATOM 688 O O . ASP A 1 88 ? 15.906 7.433 -28.295 1.00 81.88 88 ASP A O 1
ATOM 692 N N . ASN A 1 89 ? 17.548 7.367 -26.757 1.00 80.81 89 ASN A N 1
ATOM 693 C CA . ASN A 1 89 ? 16.713 6.957 -25.624 1.00 80.81 89 ASN A CA 1
ATOM 694 C C . ASN A 1 89 ? 16.271 8.136 -24.745 1.00 80.81 89 ASN A C 1
ATOM 696 O O . ASN A 1 89 ? 15.876 7.931 -23.598 1.00 80.81 89 ASN A O 1
ATOM 700 N N . SER A 1 90 ? 16.348 9.375 -25.239 1.00 82.00 90 SER A N 1
ATOM 701 C CA . SER A 1 90 ? 15.845 10.521 -24.485 1.00 82.00 90 SER A CA 1
ATOM 702 C C . SER A 1 90 ? 14.339 10.386 -24.220 1.00 82.00 90 SER A C 1
ATOM 704 O O . SER A 1 90 ? 13.523 10.086 -25.102 1.00 82.00 90 SER A O 1
ATOM 706 N N . SER A 1 91 ? 13.960 10.573 -22.956 1.00 68.81 91 SER A N 1
ATOM 707 C CA . SER A 1 91 ? 12.582 10.481 -22.486 1.00 68.81 91 SER A CA 1
ATOM 708 C C . SER A 1 91 ? 11.822 11.769 -22.806 1.00 68.81 91 SER A C 1
ATOM 710 O O . SER A 1 91 ? 11.616 12.638 -21.961 1.00 68.81 91 SER A O 1
ATOM 712 N N . GLY A 1 92 ? 11.390 11.903 -24.059 1.00 81.56 92 GLY A N 1
ATOM 713 C CA . GLY A 1 92 ? 10.438 12.941 -24.448 1.00 81.56 92 GLY A CA 1
ATOM 714 C C . GLY A 1 92 ? 9.069 12.689 -23.811 1.00 81.56 92 GLY A C 1
ATOM 715 O O . GLY A 1 92 ? 8.513 11.597 -23.956 1.00 81.56 92 GLY A O 1
ATOM 716 N N . LEU A 1 93 ? 8.501 13.697 -23.141 1.00 83.31 93 LEU A N 1
ATOM 717 C CA . LEU A 1 93 ? 7.162 13.610 -22.543 1.00 83.31 93 LEU A CA 1
ATOM 718 C C . LEU A 1 93 ? 6.102 13.246 -23.594 1.00 83.31 93 LEU A C 1
ATOM 720 O O . LEU A 1 93 ? 5.224 12.431 -23.323 1.00 83.31 93 LEU A O 1
ATOM 724 N N . ASP A 1 94 ? 6.235 13.783 -24.808 1.00 86.75 94 ASP A N 1
ATOM 725 C CA . ASP A 1 94 ? 5.323 13.508 -25.921 1.00 86.75 94 ASP A CA 1
ATOM 726 C C . ASP A 1 94 ? 5.364 12.032 -26.344 1.00 86.75 94 ASP A C 1
ATOM 728 O O . ASP A 1 94 ? 4.325 11.410 -26.565 1.00 86.75 94 ASP A O 1
ATOM 732 N N . ARG A 1 95 ? 6.563 11.428 -26.389 1.00 84.81 95 ARG A N 1
ATOM 733 C CA . ARG A 1 95 ? 6.729 9.994 -26.691 1.00 84.81 95 ARG A CA 1
ATOM 734 C C . ARG A 1 95 ? 6.085 9.132 -25.607 1.00 84.81 95 ARG A C 1
ATOM 736 O O . ARG A 1 95 ? 5.445 8.135 -25.928 1.00 84.81 95 ARG A O 1
ATOM 743 N N . PHE A 1 96 ? 6.239 9.510 -24.339 1.00 85.94 96 PHE A N 1
ATOM 744 C CA . PHE A 1 96 ? 5.608 8.795 -23.231 1.00 85.94 96 PHE A CA 1
ATOM 745 C C . PHE A 1 96 ? 4.080 8.904 -23.295 1.00 85.94 96 PHE A C 1
ATOM 747 O O . PHE A 1 96 ? 3.398 7.885 -23.263 1.00 85.94 96 PHE A O 1
ATOM 754 N N . SER A 1 97 ? 3.540 10.113 -23.472 1.00 87.69 97 SER A N 1
ATOM 755 C CA . SER A 1 97 ? 2.091 10.346 -23.494 1.00 87.69 97 SER A CA 1
ATOM 756 C C . SER A 1 97 ? 1.379 9.647 -24.654 1.00 87.69 97 SER A C 1
ATOM 758 O O . SER A 1 97 ? 0.231 9.248 -24.495 1.00 87.69 97 SER A O 1
ATOM 760 N N . ASN A 1 98 ? 2.035 9.496 -25.808 1.00 89.38 98 ASN A N 1
ATOM 761 C CA . ASN A 1 98 ? 1.446 8.821 -26.969 1.00 89.38 98 ASN A CA 1
ATOM 762 C C . ASN A 1 98 ? 1.462 7.287 -26.850 1.00 89.38 98 ASN A C 1
ATOM 764 O O . ASN A 1 98 ? 0.645 6.610 -27.477 1.00 89.38 98 ASN A O 1
ATOM 768 N N . ASN A 1 99 ? 2.391 6.735 -26.065 1.00 88.75 99 ASN A N 1
ATOM 769 C CA . ASN A 1 99 ? 2.602 5.291 -25.956 1.00 88.75 99 ASN A CA 1
ATOM 770 C C . ASN A 1 99 ? 2.015 4.682 -24.677 1.00 88.75 99 ASN A C 1
ATOM 772 O O . ASN A 1 99 ? 1.700 3.494 -24.672 1.00 88.75 99 ASN A O 1
ATOM 776 N N . PHE A 1 100 ? 1.878 5.469 -23.608 1.00 92.19 100 PHE A N 1
ATOM 777 C CA . PHE A 1 100 ? 1.329 5.011 -22.338 1.00 92.19 100 PHE A CA 1
ATOM 778 C C . PHE A 1 100 ? -0.148 4.635 -22.481 1.00 92.19 100 PHE A C 1
ATOM 780 O O . PHE A 1 100 ? -0.960 5.420 -22.974 1.00 92.19 100 PHE A O 1
ATOM 787 N N . ARG A 1 101 ? -0.497 3.423 -22.042 1.00 92.44 101 ARG A N 1
ATOM 788 C CA . ARG A 1 101 ? -1.865 2.892 -22.100 1.00 92.44 101 ARG A CA 1
ATOM 789 C C . ARG A 1 101 ? -2.207 2.181 -20.802 1.00 92.44 101 ARG A C 1
ATOM 791 O O . ARG A 1 101 ? -1.350 1.536 -20.201 1.00 92.44 101 ARG A O 1
ATOM 798 N N . VAL A 1 102 ? -3.466 2.293 -20.393 1.00 93.69 102 VAL A N 1
ATOM 799 C CA . VAL A 1 102 ? -4.013 1.577 -19.238 1.00 93.69 102 VAL A CA 1
ATOM 800 C C . VAL A 1 102 ? -5.263 0.841 -19.683 1.00 93.69 102 VAL A C 1
ATOM 802 O O . VAL A 1 102 ? -6.167 1.454 -20.251 1.00 93.69 102 VAL A O 1
ATOM 805 N N . GLU A 1 103 ? -5.307 -0.459 -19.421 1.00 94.50 103 GLU A N 1
ATOM 806 C CA . GLU A 1 103 ? -6.424 -1.332 -19.769 1.00 94.50 103 GLU A CA 1
ATOM 807 C C . GLU A 1 103 ? -7.032 -1.910 -18.488 1.00 94.50 103 GLU A C 1
ATOM 809 O O . GLU A 1 103 ? -6.326 -2.415 -17.617 1.00 94.50 103 GLU A O 1
ATOM 814 N N . VAL A 1 104 ? -8.353 -1.794 -18.341 1.00 94.44 104 VAL A N 1
ATOM 815 C CA . VAL A 1 104 ? -9.081 -2.367 -17.202 1.00 94.44 104 VAL A CA 1
ATOM 816 C C . VAL A 1 104 ? -9.493 -3.783 -17.577 1.00 94.44 104 VAL A C 1
ATOM 818 O O . VAL A 1 104 ? -10.352 -3.959 -18.439 1.00 94.44 104 VAL A O 1
ATOM 821 N N . VAL A 1 105 ? -8.889 -4.784 -16.938 1.00 94.81 105 VAL A N 1
ATOM 822 C CA . VAL A 1 105 ? -9.177 -6.196 -17.230 1.00 94.81 105 VAL A CA 1
ATOM 823 C C . VAL A 1 105 ? -10.446 -6.626 -16.501 1.00 94.81 105 VAL A C 1
ATOM 825 O O . VAL A 1 105 ? -11.342 -7.228 -17.095 1.00 94.81 105 VAL A O 1
ATOM 828 N N . ARG A 1 106 ? -10.547 -6.300 -15.205 1.00 95.31 106 ARG A N 1
ATOM 829 C CA . ARG A 1 106 ? -11.682 -6.675 -14.351 1.00 95.31 106 ARG A CA 1
ATOM 830 C C . ARG A 1 106 ? -12.004 -5.576 -13.350 1.00 95.31 106 ARG A C 1
ATOM 832 O O . ARG A 1 106 ? -11.108 -4.957 -12.781 1.00 95.31 106 ARG A O 1
ATOM 839 N N . LEU A 1 107 ? -13.298 -5.382 -13.111 1.00 95.44 107 LEU A N 1
ATOM 840 C CA . LEU A 1 107 ? -13.817 -4.443 -12.125 1.00 95.44 107 LEU A CA 1
ATOM 841 C C . LEU A 1 107 ? -14.955 -5.110 -11.347 1.00 95.44 107 LEU A C 1
ATOM 843 O O . LEU A 1 107 ? -16.025 -5.355 -11.904 1.00 95.44 1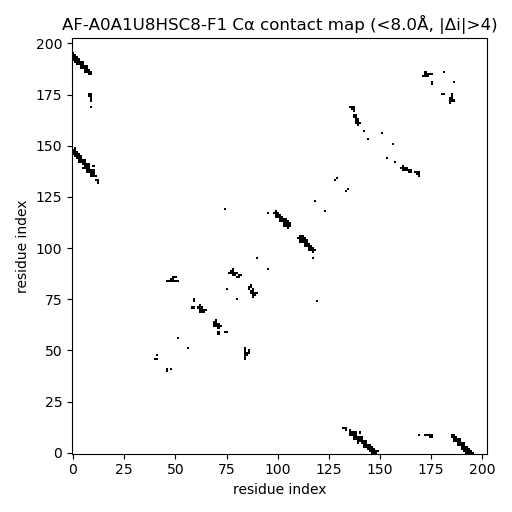07 LEU A O 1
ATOM 847 N N . ASN A 1 108 ? -14.701 -5.406 -10.076 1.00 96.00 108 ASN A N 1
ATOM 848 C CA . ASN A 1 108 ? -15.677 -5.901 -9.108 1.00 96.00 108 ASN A CA 1
ATOM 849 C C . ASN A 1 108 ? -15.949 -4.811 -8.051 1.00 96.00 108 ASN A C 1
ATOM 851 O O . ASN A 1 108 ? -15.365 -3.731 -8.099 1.00 96.00 108 ASN A O 1
ATOM 855 N N . GLU A 1 109 ? -16.832 -5.087 -7.085 1.00 92.75 109 GLU A N 1
ATOM 856 C CA . GLU A 1 109 ? -17.143 -4.134 -6.004 1.00 92.75 109 GLU A CA 1
ATOM 857 C C . GLU A 1 109 ? -15.946 -3.872 -5.074 1.00 92.75 109 GLU A C 1
ATOM 859 O O . GLU A 1 109 ? -15.711 -2.721 -4.709 1.00 92.75 109 GLU A O 1
ATOM 864 N N . ASP A 1 110 ? -15.174 -4.914 -4.743 1.00 91.75 110 ASP A N 1
ATOM 865 C CA . ASP A 1 110 ? -14.034 -4.828 -3.815 1.00 91.75 110 ASP A CA 1
ATOM 866 C C . ASP A 1 110 ? -12.661 -4.929 -4.511 1.00 91.75 110 ASP A C 1
ATOM 868 O O . ASP A 1 110 ? -11.653 -4.496 -3.953 1.00 91.75 110 ASP A O 1
ATOM 872 N N . ASP A 1 111 ? -12.615 -5.453 -5.743 1.00 93.94 111 ASP A N 1
ATOM 873 C CA . ASP A 1 111 ? -11.376 -5.754 -6.473 1.00 93.94 111 ASP A CA 1
ATOM 874 C C . ASP A 1 111 ? -11.334 -5.071 -7.846 1.00 93.94 111 ASP A C 1
ATOM 876 O O . ASP A 1 111 ? -12.332 -5.021 -8.569 1.00 93.94 111 ASP A O 1
ATOM 880 N N . MET A 1 112 ? -10.148 -4.620 -8.257 1.00 94.50 112 MET A N 1
ATOM 881 C CA . MET A 1 112 ? -9.904 -4.039 -9.579 1.00 94.50 112 MET A CA 1
ATOM 882 C C . MET A 1 112 ? -8.569 -4.535 -10.143 1.00 94.50 112 MET A C 1
ATOM 884 O O . MET A 1 112 ? -7.535 -4.425 -9.486 1.00 94.50 112 MET A O 1
ATOM 888 N N . GLU A 1 113 ? -8.589 -5.040 -11.377 1.00 95.12 113 GLU A N 1
ATOM 889 C CA . GLU A 1 113 ? -7.405 -5.497 -12.112 1.00 95.12 113 GLU A CA 1
ATOM 890 C C . GLU A 1 113 ? -7.129 -4.553 -13.289 1.00 95.12 113 GLU A C 1
ATOM 892 O O . GLU A 1 113 ? -7.999 -4.323 -14.137 1.00 95.12 113 GLU A O 1
ATOM 897 N N . LEU A 1 114 ? -5.916 -3.996 -13.324 1.00 94.44 114 LEU A N 1
ATOM 898 C CA . LEU A 1 114 ? -5.473 -3.003 -14.301 1.00 94.44 114 LEU A CA 1
ATOM 899 C C . LEU A 1 114 ? -4.132 -3.416 -14.906 1.00 94.44 114 LEU A C 1
ATOM 901 O O . LEU A 1 114 ? -3.180 -3.671 -14.165 1.00 94.44 114 LEU A O 1
ATOM 905 N N . ASP A 1 115 ? -4.035 -3.344 -16.227 1.00 94.81 115 ASP A N 1
ATOM 906 C CA . ASP A 1 115 ? -2.787 -3.498 -16.964 1.00 94.81 115 ASP A CA 1
ATOM 907 C C . ASP A 1 115 ? -2.255 -2.119 -17.367 1.00 94.81 115 ASP A C 1
ATOM 909 O O . ASP A 1 115 ? -2.945 -1.319 -18.000 1.00 94.81 115 ASP A O 1
ATOM 913 N N . MET A 1 116 ? -1.010 -1.820 -16.989 1.00 93.06 116 MET A N 1
ATOM 914 C CA . MET A 1 116 ? -0.315 -0.584 -17.362 1.00 93.06 116 MET A CA 1
ATOM 915 C C . MET A 1 116 ? 0.787 -0.905 -18.369 1.00 93.06 116 MET A C 1
ATOM 917 O O . MET A 1 116 ? 1.768 -1.571 -18.036 1.00 93.06 116 MET A O 1
ATOM 921 N N . ILE A 1 117 ? 0.642 -0.409 -19.596 1.00 92.00 117 ILE A N 1
ATOM 922 C CA . ILE A 1 117 ? 1.557 -0.674 -20.709 1.00 92.00 117 ILE A CA 1
ATOM 923 C C . ILE A 1 117 ? 2.436 0.559 -20.937 1.00 92.00 117 ILE A C 1
ATOM 925 O O . ILE A 1 117 ? 1.962 1.696 -20.920 1.00 92.00 117 ILE A O 1
ATOM 929 N N . VAL A 1 118 ? 3.727 0.324 -21.193 1.00 89.44 118 VAL A N 1
ATOM 930 C CA . VAL A 1 118 ? 4.745 1.369 -21.405 1.00 89.44 118 VAL A CA 1
ATOM 931 C C . VAL A 1 118 ? 4.952 2.233 -20.152 1.00 89.44 118 VAL A C 1
ATOM 933 O O . VAL A 1 118 ? 4.892 3.459 -20.191 1.00 89.44 118 VAL A O 1
ATOM 936 N N . ILE A 1 119 ? 5.217 1.583 -19.018 1.00 90.44 119 ILE A N 1
ATOM 937 C CA . ILE A 1 119 ? 5.605 2.238 -17.765 1.00 90.44 119 ILE A CA 1
ATOM 938 C C . ILE A 1 119 ? 6.873 1.600 -17.203 1.00 90.44 119 ILE A C 1
ATOM 940 O O . ILE A 1 119 ? 7.096 0.399 -17.354 1.00 90.44 119 ILE A O 1
ATOM 944 N N . ASP A 1 120 ? 7.703 2.406 -16.546 1.00 89.19 120 ASP A N 1
ATOM 945 C CA . ASP A 1 120 ? 8.869 1.895 -15.837 1.00 89.19 120 ASP A CA 1
ATOM 946 C C . ASP A 1 120 ? 8.485 1.229 -14.503 1.00 89.19 120 ASP A C 1
ATOM 948 O O . ASP A 1 120 ? 7.553 1.654 -13.804 1.00 89.19 120 ASP A O 1
ATOM 952 N N . ALA A 1 121 ? 9.253 0.210 -14.113 1.00 90.12 121 ALA A N 1
ATOM 953 C CA . ALA A 1 121 ? 9.031 -0.538 -12.880 1.00 90.12 121 ALA A CA 1
ATOM 954 C C . ALA A 1 121 ? 9.125 0.356 -11.629 1.00 90.12 121 ALA A C 1
ATOM 956 O O . ALA A 1 121 ? 8.407 0.121 -10.650 1.00 90.12 121 ALA A O 1
ATOM 957 N N . ALA A 1 122 ? 9.950 1.412 -11.650 1.00 91.38 122 ALA A N 1
ATOM 958 C CA . ALA A 1 122 ? 10.067 2.333 -10.522 1.00 91.38 122 ALA A CA 1
ATOM 959 C C . ALA A 1 122 ? 8.768 3.115 -10.276 1.00 91.38 122 ALA A C 1
ATOM 961 O O . ALA A 1 122 ? 8.360 3.292 -9.123 1.00 91.38 122 ALA A O 1
ATOM 962 N N . ILE A 1 123 ? 8.081 3.544 -11.340 1.00 91.25 123 ILE A N 1
ATOM 963 C CA . ILE A 1 123 ? 6.816 4.283 -11.229 1.00 91.25 123 ILE A CA 1
ATOM 964 C C . ILE A 1 123 ? 5.698 3.335 -10.777 1.00 91.25 123 ILE A C 1
ATOM 966 O O . ILE A 1 123 ? 4.974 3.652 -9.833 1.00 91.25 123 ILE A O 1
ATOM 970 N N . ALA A 1 124 ? 5.610 2.135 -11.360 1.00 93.00 124 ALA A N 1
ATOM 971 C CA . ALA A 1 124 ? 4.625 1.130 -10.955 1.00 93.00 124 ALA A CA 1
ATOM 972 C C . ALA A 1 124 ? 4.773 0.728 -9.473 1.00 93.00 124 ALA A C 1
ATOM 974 O O . ALA A 1 124 ? 3.796 0.694 -8.721 1.00 93.00 124 ALA A O 1
ATOM 975 N N . ASN A 1 125 ? 6.005 0.501 -9.004 1.00 93.00 125 ASN A N 1
ATOM 976 C CA . ASN A 1 125 ? 6.265 0.210 -7.593 1.00 93.00 125 ASN A CA 1
ATOM 977 C C . ASN A 1 125 ? 5.972 1.419 -6.689 1.00 93.00 125 ASN A C 1
ATOM 979 O O . ASN A 1 125 ? 5.564 1.240 -5.543 1.00 93.00 125 ASN A O 1
ATOM 983 N N . SER A 1 126 ? 6.143 2.646 -7.190 1.00 95.81 126 SER A N 1
ATOM 984 C CA . SER A 1 126 ? 5.754 3.853 -6.453 1.00 95.81 126 SER A CA 1
ATOM 985 C C . SER A 1 126 ? 4.246 3.889 -6.218 1.00 95.81 126 SER A C 1
ATOM 987 O O . SER A 1 126 ? 3.831 4.072 -5.077 1.00 95.81 126 SER A O 1
ATOM 989 N N . PHE A 1 127 ? 3.424 3.604 -7.235 1.00 94.50 127 PHE A N 1
ATOM 990 C CA . PHE A 1 127 ? 1.975 3.471 -7.045 1.00 94.50 127 PHE A CA 1
ATOM 991 C C . PHE A 1 127 ? 1.628 2.381 -6.035 1.00 94.50 127 PHE A C 1
ATOM 993 O O . PHE A 1 127 ? 0.869 2.639 -5.106 1.00 94.50 127 PHE A O 1
ATOM 1000 N N . ARG A 1 128 ? 2.254 1.202 -6.130 1.00 94.25 128 ARG A N 1
ATOM 1001 C CA . ARG A 1 128 ? 2.062 0.124 -5.147 1.00 94.25 128 ARG A CA 1
ATOM 1002 C C . ARG A 1 128 ? 2.349 0.589 -3.714 1.00 94.25 128 ARG A C 1
ATOM 1004 O O . ARG A 1 128 ? 1.601 0.259 -2.801 1.00 94.25 128 ARG A O 1
ATOM 1011 N N . ARG A 1 129 ? 3.419 1.361 -3.502 1.00 95.31 129 ARG A N 1
ATOM 1012 C CA . ARG A 1 129 ? 3.780 1.892 -2.176 1.00 95.31 129 ARG A CA 1
ATOM 1013 C C . ARG A 1 129 ? 2.786 2.940 -1.682 1.00 95.31 129 ARG A C 1
ATOM 1015 O O . ARG A 1 129 ? 2.394 2.877 -0.522 1.00 95.31 129 ARG A O 1
ATOM 1022 N N . ILE A 1 130 ? 2.365 3.855 -2.553 1.00 95.19 130 ILE A N 1
ATOM 1023 C CA . ILE A 1 130 ? 1.382 4.897 -2.227 1.00 95.19 130 ILE A CA 1
ATOM 1024 C C . ILE A 1 130 ? 0.051 4.256 -1.818 1.00 95.19 130 ILE A C 1
ATOM 1026 O O . ILE A 1 130 ? -0.505 4.616 -0.784 1.00 95.19 130 ILE A O 1
ATOM 1030 N N . LEU A 1 131 ? -0.421 3.266 -2.583 1.00 93.06 131 LEU A N 1
ATOM 1031 C CA . LEU A 1 131 ? -1.678 2.567 -2.306 1.00 93.06 131 LEU A CA 1
ATOM 1032 C C . LEU A 1 131 ? -1.673 1.845 -0.952 1.00 93.06 131 LEU A C 1
ATOM 1034 O O . LEU A 1 131 ? -2.703 1.804 -0.290 1.00 93.06 131 LEU A O 1
ATOM 1038 N N . ILE A 1 132 ? -0.530 1.292 -0.536 1.00 91.75 132 ILE A N 1
ATOM 1039 C CA . ILE A 1 132 ? -0.420 0.534 0.719 1.00 91.75 132 ILE A CA 1
ATOM 1040 C C . ILE A 1 132 ? -0.221 1.449 1.933 1.00 91.75 132 ILE A C 1
ATOM 1042 O O . ILE A 1 132 ? -0.755 1.157 2.997 1.00 91.75 132 ILE A O 1
ATOM 1046 N N . ALA A 1 133 ? 0.576 2.512 1.804 1.00 91.00 133 ALA A N 1
ATOM 1047 C CA . ALA A 1 133 ? 1.089 3.242 2.968 1.00 91.00 133 ALA A CA 1
ATOM 1048 C C . ALA A 1 133 ? 0.650 4.711 3.056 1.00 91.00 133 ALA A C 1
ATOM 1050 O O . ALA A 1 133 ? 0.680 5.290 4.137 1.00 91.00 133 ALA A O 1
ATOM 1051 N N . GLU A 1 134 ? 0.276 5.345 1.943 1.00 90.25 134 GLU A N 1
ATOM 1052 C CA . GLU A 1 134 ? -0.005 6.788 1.926 1.00 90.25 134 GLU A CA 1
ATOM 1053 C C . GLU A 1 134 ? -1.491 7.122 1.797 1.00 90.25 134 GLU A C 1
ATOM 1055 O O . GLU A 1 134 ? -1.885 8.258 2.074 1.00 90.25 134 GLU A O 1
ATOM 1060 N N . LEU A 1 135 ? -2.325 6.161 1.388 1.00 90.44 135 LEU A N 1
ATOM 1061 C CA . LEU A 1 135 ? -3.761 6.382 1.310 1.00 90.44 135 LEU A CA 1
ATOM 1062 C C . LEU A 1 135 ? -4.372 6.493 2.716 1.00 90.44 135 LEU A C 1
ATOM 1064 O O . LEU A 1 135 ? -4.249 5.564 3.513 1.00 90.44 135 LEU A O 1
ATOM 1068 N N . PRO A 1 136 ? -5.050 7.611 3.030 1.00 90.06 136 PRO A N 1
ATOM 1069 C CA . PRO A 1 136 ? -5.658 7.797 4.337 1.00 90.06 136 PRO A CA 1
ATOM 1070 C C . PRO A 1 136 ? -6.899 6.913 4.486 1.00 90.06 136 PRO A C 1
ATOM 1072 O O . PRO A 1 136 ? -7.744 6.863 3.592 1.00 90.06 136 PRO A O 1
ATOM 1075 N N . THR A 1 137 ? -7.035 6.262 5.639 1.00 89.31 137 THR A N 1
ATOM 1076 C CA . THR A 1 137 ? -8.182 5.408 5.989 1.00 89.31 137 THR A CA 1
ATOM 1077 C C . THR A 1 137 ? -8.658 5.701 7.410 1.00 89.31 137 THR A C 1
ATOM 1079 O O . THR A 1 137 ? -7.855 6.060 8.270 1.00 89.31 137 THR A O 1
ATOM 1082 N N . MET A 1 138 ? -9.954 5.525 7.679 1.00 88.50 138 MET A N 1
ATOM 1083 C CA . MET A 1 138 ? -10.508 5.651 9.033 1.00 88.50 138 MET A CA 1
ATOM 1084 C C . MET A 1 138 ? -10.351 4.336 9.802 1.00 88.50 138 MET A C 1
ATOM 1086 O O . MET A 1 138 ? -10.776 3.287 9.317 1.00 88.50 138 MET A O 1
ATOM 1090 N N . ALA A 1 139 ? -9.808 4.397 11.019 1.00 91.25 139 ALA A N 1
ATOM 1091 C CA . ALA A 1 139 ? -9.647 3.232 11.890 1.00 91.25 139 ALA A CA 1
ATOM 1092 C C . ALA A 1 139 ? -9.921 3.576 13.366 1.00 91.25 139 ALA A C 1
ATOM 1094 O O . ALA A 1 139 ? -9.921 4.739 13.776 1.00 91.25 139 ALA A O 1
ATOM 1095 N N . ILE A 1 140 ? -10.187 2.556 14.188 1.00 90.50 140 ILE A N 1
ATOM 1096 C CA . ILE A 1 140 ? -10.366 2.737 15.636 1.00 90.50 140 ILE A CA 1
ATOM 1097 C C . ILE A 1 140 ? -8.989 2.928 16.278 1.00 90.50 140 ILE A C 1
ATOM 1099 O O . ILE A 1 140 ? -8.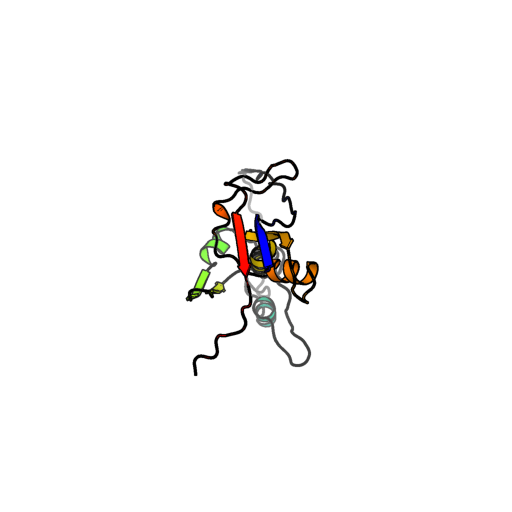182 2.003 16.286 1.00 90.50 140 ILE A O 1
ATOM 1103 N N . GLU A 1 141 ? -8.745 4.101 16.863 1.00 87.56 141 GLU A N 1
ATOM 1104 C CA . GLU A 1 141 ? -7.488 4.399 17.566 1.00 87.56 141 GLU A CA 1
ATOM 1105 C C . GLU A 1 141 ? -7.664 4.339 19.087 1.00 87.56 141 GLU A C 1
ATOM 1107 O O . GLU A 1 141 ? -6.858 3.738 19.794 1.00 87.56 141 GLU A O 1
ATOM 1112 N N . LYS A 1 142 ? -8.737 4.943 19.614 1.00 87.75 142 LYS A N 1
ATOM 1113 C CA . LYS A 1 142 ? -8.956 5.059 21.060 1.00 87.75 142 LYS A CA 1
ATOM 1114 C C . LYS A 1 142 ? -10.145 4.216 21.492 1.00 87.75 142 LYS A C 1
ATOM 1116 O O . LYS A 1 142 ? -11.269 4.415 21.036 1.00 87.75 142 LYS A O 1
ATOM 1121 N N . VAL A 1 143 ? -9.906 3.299 22.425 1.00 90.06 143 VAL A N 1
ATOM 1122 C CA . VAL A 1 143 ? -10.937 2.431 23.003 1.00 90.06 143 VAL A CA 1
ATOM 1123 C C . VAL A 1 143 ? -11.100 2.762 24.481 1.00 90.06 143 VAL A C 1
ATOM 1125 O O . VAL A 1 143 ? -10.168 2.623 25.266 1.00 90.06 143 VAL A O 1
ATOM 1128 N N . LEU A 1 144 ? -12.295 3.203 24.863 1.00 89.50 144 LEU A N 1
ATOM 1129 C CA . LEU A 1 144 ? -12.665 3.529 26.235 1.00 89.50 144 LEU A CA 1
ATOM 1130 C C . LEU A 1 144 ? -13.535 2.405 26.800 1.00 89.50 144 LEU A C 1
ATOM 1132 O O . LEU A 1 144 ? -14.674 2.197 26.376 1.00 89.50 144 LEU A O 1
ATOM 1136 N N . ILE A 1 145 ? -13.010 1.676 27.779 1.00 88.00 145 ILE A N 1
ATOM 1137 C CA . ILE A 1 145 ? -13.716 0.569 28.429 1.00 88.00 145 ILE A CA 1
ATOM 1138 C C . ILE A 1 145 ? -14.247 1.069 29.770 1.00 88.00 145 ILE A C 1
ATOM 1140 O O . ILE A 1 145 ? -13.474 1.446 30.643 1.00 88.00 145 ILE A O 1
ATOM 1144 N N . ALA A 1 146 ? -15.571 1.077 29.941 1.00 87.31 146 ALA A N 1
ATOM 1145 C CA . ALA A 1 146 ? -16.184 1.499 31.201 1.00 87.31 146 ALA A CA 1
ATOM 1146 C C . ALA A 1 146 ? -16.277 0.335 32.197 1.00 87.31 146 ALA A C 1
ATOM 1148 O O . ALA A 1 146 ? -15.921 0.459 33.365 1.00 87.31 146 ALA A O 1
ATOM 1149 N N . LYS A 1 147 ? -16.781 -0.815 31.735 1.00 83.88 147 LYS A N 1
ATOM 1150 C CA . LYS A 1 147 ? -16.894 -2.037 32.538 1.00 83.88 147 LYS A CA 1
ATOM 1151 C C . LYS A 1 147 ? -16.825 -3.255 31.635 1.00 83.88 147 LYS A C 1
ATOM 1153 O O . LYS A 1 147 ? -17.622 -3.372 30.702 1.00 83.88 147 LYS A O 1
ATOM 1158 N N . LYS A 1 148 ? -15.933 -4.189 31.963 1.00 82.12 148 LYS A N 1
ATOM 1159 C CA . LYS A 1 148 ? -15.802 -5.481 31.292 1.00 82.12 148 LYS A CA 1
ATOM 1160 C C . LYS A 1 148 ? -15.722 -6.620 32.306 1.00 82.12 148 LYS A C 1
ATOM 1162 O O . LYS A 1 148 ? -15.102 -6.499 33.351 1.00 82.12 148 LYS A O 1
ATOM 1167 N N . THR A 1 149 ? -16.385 -7.727 31.982 1.00 84.69 149 THR A N 1
ATOM 1168 C CA . THR A 1 149 ? -16.393 -8.975 32.771 1.00 84.69 149 THR A CA 1
ATOM 1169 C C . THR A 1 149 ? -16.009 -10.188 31.914 1.00 84.69 149 THR A C 1
ATOM 1171 O O . THR A 1 149 ? -16.366 -11.314 32.239 1.00 84.69 149 THR A O 1
ATOM 1174 N N . SER A 1 150 ? -15.397 -9.949 30.751 1.00 85.25 150 SER A N 1
ATOM 1175 C CA . SER A 1 150 ? -14.947 -10.992 29.822 1.00 85.25 150 SER A CA 1
ATOM 1176 C C . SER A 1 150 ? -13.524 -11.435 30.165 1.00 85.25 150 SER A C 1
ATOM 1178 O O . SER A 1 150 ? -12.776 -10.666 30.757 1.00 85.25 150 SER A O 1
ATOM 1180 N N . ILE A 1 151 ? -13.162 -12.655 29.761 1.00 90.44 151 ILE A N 1
ATOM 1181 C CA . ILE A 1 151 ? -11.848 -13.278 30.001 1.00 90.44 151 ILE A CA 1
ATOM 1182 C C . ILE A 1 151 ? -10.750 -12.655 29.124 1.00 90.44 151 ILE A C 1
ATOM 1184 O O . ILE A 1 151 ? -9.581 -12.653 29.497 1.00 90.44 151 ILE A O 1
ATOM 1188 N N . ILE A 1 152 ? -11.113 -12.135 27.948 1.00 89.69 152 ILE A N 1
ATOM 1189 C CA . ILE A 1 152 ? -10.157 -11.509 27.024 1.00 89.69 152 ILE A CA 1
ATOM 1190 C C . ILE A 1 152 ? -9.516 -10.313 27.738 1.00 89.69 152 ILE A C 1
ATOM 1192 O O . ILE A 1 152 ? -10.218 -9.595 28.435 1.00 89.69 152 ILE A O 1
ATOM 1196 N N . GLN A 1 153 ? -8.227 -10.055 27.553 1.00 90.25 153 GLN A N 1
ATOM 1197 C CA . GLN A 1 153 ? -7.570 -8.852 28.081 1.00 90.25 153 GLN A CA 1
ATOM 1198 C C . GLN A 1 153 ? -8.005 -7.587 27.322 1.00 90.25 153 GLN A C 1
ATOM 1200 O O . GLN A 1 153 ? -8.555 -7.667 26.220 1.00 90.25 153 GLN A O 1
ATOM 1205 N N . ASP A 1 154 ? -7.855 -6.416 27.929 1.00 90.06 154 ASP A N 1
ATOM 1206 C CA . ASP A 1 154 ? -8.366 -5.162 27.364 1.00 90.06 154 ASP A CA 1
ATOM 1207 C C . ASP A 1 154 ? -7.514 -4.689 26.182 1.00 90.06 154 ASP A C 1
ATOM 1209 O O . ASP A 1 154 ? -8.058 -4.268 25.162 1.00 90.06 154 ASP A O 1
ATOM 1213 N N . GLU A 1 155 ? -6.204 -4.901 26.253 1.00 90.38 155 GLU A N 1
ATOM 1214 C CA . GLU A 1 155 ? -5.221 -4.590 25.215 1.00 90.38 155 GLU A CA 1
ATOM 1215 C C . GLU A 1 155 ? -5.469 -5.436 23.964 1.00 90.38 155 GLU A C 1
ATOM 1217 O O . GLU A 1 155 ? -5.530 -4.926 22.845 1.00 90.38 155 GLU A O 1
ATOM 1222 N N . VAL A 1 156 ? -5.702 -6.738 24.159 1.00 92.19 156 VAL A N 1
ATOM 1223 C CA . VAL A 1 156 ? -6.003 -7.674 23.067 1.00 92.19 156 VAL A CA 1
ATOM 1224 C C . VAL A 1 156 ? -7.337 -7.324 22.406 1.00 92.19 156 VAL A C 1
ATOM 1226 O O . VAL A 1 156 ? -7.457 -7.384 21.183 1.00 92.19 156 VAL A O 1
ATOM 1229 N N . LEU A 1 157 ? -8.350 -6.944 23.192 1.00 90.50 157 LEU A N 1
ATOM 1230 C CA . LEU A 1 157 ? -9.641 -6.527 22.647 1.00 90.50 157 LEU A CA 1
ATOM 1231 C C . LEU A 1 157 ? -9.512 -5.227 21.841 1.00 90.50 157 LEU A C 1
ATOM 1233 O O . LEU A 1 157 ? -10.025 -5.164 20.726 1.00 90.50 157 LEU A O 1
ATOM 1237 N N . ALA A 1 158 ? -8.817 -4.222 22.376 1.00 90.94 158 ALA A N 1
ATOM 1238 C CA . ALA A 1 158 ? -8.607 -2.945 21.703 1.00 90.94 158 ALA A CA 1
ATOM 1239 C C . ALA A 1 158 ? -7.831 -3.117 20.390 1.00 90.94 158 ALA A C 1
ATOM 1241 O O . ALA A 1 158 ? -8.265 -2.609 19.359 1.00 90.94 158 ALA A O 1
ATOM 1242 N N . HIS A 1 159 ? -6.760 -3.916 20.393 1.00 92.19 159 HIS A N 1
ATOM 1243 C CA . HIS A 1 159 ? -5.982 -4.208 19.189 1.00 92.19 159 HIS A CA 1
ATOM 1244 C C . HIS A 1 159 ? -6.828 -4.890 18.105 1.00 92.19 159 HIS A C 1
ATOM 1246 O O . HIS A 1 159 ? -6.769 -4.519 16.936 1.00 92.19 159 HIS A O 1
ATOM 1252 N N . ARG A 1 160 ? -7.671 -5.862 18.484 1.00 94.06 160 ARG A N 1
ATOM 1253 C CA . ARG A 1 160 ? -8.580 -6.520 17.532 1.00 94.06 160 ARG A CA 1
ATOM 1254 C C . ARG A 1 160 ? -9.606 -5.558 16.947 1.00 94.06 160 ARG A C 1
ATOM 1256 O O . ARG A 1 160 ? -9.912 -5.678 15.768 1.00 94.06 160 ARG A O 1
ATOM 1263 N N . LEU A 1 161 ? -10.134 -4.637 17.753 1.00 91.88 161 LEU A N 1
ATOM 1264 C CA . LEU A 1 161 ? -11.069 -3.616 17.278 1.00 91.88 161 LEU A CA 1
ATOM 1265 C C . LEU A 1 161 ? -10.380 -2.606 16.352 1.00 91.88 161 LEU A C 1
ATOM 1267 O O . LEU A 1 161 ? -10.992 -2.191 15.376 1.00 91.88 161 LEU A O 1
ATOM 1271 N N . GLY A 1 162 ? -9.106 -2.283 16.587 1.00 91.19 162 GLY A N 1
ATOM 1272 C CA . GLY A 1 162 ? -8.313 -1.419 15.706 1.00 91.19 162 GLY A CA 1
ATOM 1273 C C . GLY A 1 162 ? -8.138 -1.956 14.281 1.00 91.19 162 GLY A C 1
ATOM 1274 O O . GLY A 1 162 ? -8.036 -1.172 13.345 1.00 91.19 162 GLY A O 1
ATOM 1275 N N . LEU A 1 163 ? -8.158 -3.282 14.104 1.00 92.88 163 LEU A N 1
ATOM 1276 C CA . LEU A 1 163 ? -8.004 -3.938 12.798 1.00 92.88 163 LEU A CA 1
ATOM 1277 C C . LEU A 1 163 ? -9.319 -4.111 12.023 1.00 92.88 163 LEU A C 1
ATOM 1279 O O . LEU A 1 163 ? -9.305 -4.636 10.911 1.00 92.88 163 LEU A O 1
ATOM 1283 N N . VAL A 1 164 ? -10.461 -3.723 12.596 1.00 93.06 164 VAL A N 1
ATOM 1284 C CA . VAL A 1 164 ? -11.749 -3.826 11.901 1.00 93.06 164 VAL A CA 1
ATOM 1285 C C . VAL A 1 164 ? -11.884 -2.653 10.923 1.00 93.06 164 VAL A C 1
ATOM 1287 O O . VAL A 1 164 ? -11.891 -1.504 11.373 1.00 93.06 164 VAL A O 1
ATOM 1290 N N . PRO A 1 165 ? -12.026 -2.902 9.606 1.00 91.50 165 PRO A N 1
ATOM 1291 C CA . PRO A 1 165 ? -12.203 -1.832 8.634 1.00 91.50 165 PRO A CA 1
ATOM 1292 C C . PRO A 1 165 ? -13.577 -1.177 8.799 1.00 91.50 165 PRO A C 1
ATOM 1294 O O . PRO A 1 165 ? -14.590 -1.850 9.005 1.00 91.50 165 PRO A O 1
ATOM 1297 N N . ILE A 1 166 ? -13.617 0.150 8.683 1.00 91.12 166 ILE A N 1
ATOM 1298 C CA . ILE A 1 166 ? -14.843 0.939 8.808 1.00 91.12 166 ILE A CA 1
ATOM 1299 C C . ILE A 1 166 ? -15.180 1.561 7.457 1.00 91.12 166 ILE A C 1
ATOM 1301 O O . ILE A 1 166 ? -14.364 2.251 6.852 1.00 91.12 166 ILE A O 1
ATOM 1305 N N . ARG A 1 167 ? -16.419 1.354 7.002 1.00 90.69 167 ARG A N 1
ATOM 1306 C CA . ARG A 1 167 ? -16.933 1.923 5.751 1.00 90.69 167 ARG A CA 1
ATOM 1307 C C . ARG A 1 167 ? -17.342 3.385 5.949 1.00 90.69 167 ARG A C 1
ATOM 1309 O O . ARG A 1 167 ? -18.517 3.690 6.128 1.00 90.69 167 ARG A O 1
ATOM 1316 N N . VAL A 1 168 ? -16.358 4.277 5.937 1.00 89.69 168 VAL A N 1
ATOM 1317 C CA . VAL A 1 168 ? -16.522 5.734 6.033 1.00 89.69 168 VAL A CA 1
ATOM 1318 C C . VAL A 1 168 ? -15.592 6.394 5.018 1.00 89.69 168 VAL A C 1
ATOM 1320 O O . VAL A 1 168 ? -14.455 5.955 4.866 1.00 89.69 168 VAL A O 1
ATOM 1323 N N . ASP A 1 169 ? -16.056 7.447 4.339 1.00 90.06 169 ASP A N 1
ATOM 1324 C CA . ASP A 1 169 ? -15.206 8.221 3.430 1.00 90.06 169 ASP A CA 1
ATOM 1325 C C . ASP A 1 169 ? -14.234 9.110 4.235 1.00 90.06 169 ASP A C 1
ATOM 1327 O O . ASP A 1 169 ? -14.685 10.040 4.913 1.00 90.06 169 ASP A O 1
ATOM 1331 N N . PRO A 1 170 ? -12.910 8.864 4.172 1.00 88.31 170 PRO A N 1
ATOM 1332 C CA . PRO A 1 170 ? -11.915 9.642 4.910 1.00 88.31 170 PRO A CA 1
ATOM 1333 C C . PRO A 1 170 ? -11.814 11.096 4.433 1.00 88.31 170 PRO A C 1
ATOM 1335 O O . PRO A 1 170 ? -11.266 11.931 5.143 1.00 88.31 170 PRO A O 1
ATOM 1338 N N . ARG A 1 171 ? -12.330 11.430 3.243 1.00 89.12 171 ARG A N 1
ATOM 1339 C CA . ARG A 1 171 ? -12.240 12.785 2.669 1.00 89.12 171 ARG A CA 1
ATOM 1340 C C . ARG A 1 171 ? -13.157 13.798 3.347 1.00 89.12 171 ARG A C 1
ATOM 1342 O O . ARG A 1 171 ? -12.982 14.995 3.146 1.00 89.12 171 ARG A O 1
ATOM 1349 N N . LEU A 1 172 ? -14.144 13.324 4.104 1.00 88.81 172 LEU A N 1
ATOM 1350 C CA . LEU A 1 172 ? -15.102 14.167 4.820 1.00 88.81 172 LEU A CA 1
ATOM 1351 C C . LEU A 1 172 ? -14.582 14.636 6.185 1.00 88.81 172 LEU A C 1
ATOM 1353 O O . LEU A 1 172 ? -15.225 15.476 6.811 1.00 88.81 172 LEU A O 1
ATOM 1357 N N . PHE A 1 173 ? -13.456 14.086 6.643 1.00 87.94 173 PHE A N 1
ATOM 1358 C CA . PHE A 1 173 ? -12.919 14.312 7.979 1.00 87.94 173 PHE A CA 1
ATOM 1359 C C . PHE A 1 173 ? -11.584 15.045 7.920 1.00 87.94 173 PHE A C 1
ATOM 1361 O O . PHE A 1 173 ? -10.740 14.771 7.063 1.00 87.94 173 PHE A O 1
ATOM 1368 N N . ASP A 1 174 ? -11.383 15.951 8.873 1.00 87.56 174 ASP A N 1
ATOM 1369 C CA . ASP A 1 174 ? -10.107 16.629 9.064 1.00 87.56 174 ASP A CA 1
ATOM 1370 C C . ASP A 1 174 ? -9.199 15.820 10.004 1.00 87.56 174 ASP A C 1
ATOM 1372 O O . ASP A 1 174 ? -9.648 15.079 10.884 1.00 87.56 174 ASP A O 1
ATOM 1376 N N . TYR A 1 175 ? -7.886 15.965 9.823 1.00 84.69 175 TYR A N 1
ATOM 1377 C CA . TYR A 1 175 ? -6.905 15.310 10.686 1.00 84.69 175 TYR A CA 1
ATOM 1378 C C . TYR A 1 175 ? -6.906 15.922 12.087 1.00 84.69 175 TYR A C 1
ATOM 1380 O O . TYR A 1 175 ? -6.845 17.144 12.245 1.00 84.69 175 TYR A O 1
ATOM 1388 N N . LEU A 1 176 ? -6.854 15.066 13.110 1.00 81.69 176 LEU A N 1
ATOM 1389 C CA . LEU A 1 176 ? -6.670 15.517 14.483 1.00 81.69 176 LEU A CA 1
ATOM 1390 C C . LEU A 1 176 ? -5.219 15.978 14.699 1.00 81.69 176 LEU A C 1
ATOM 1392 O O . LEU A 1 176 ? -4.266 15.230 14.475 1.00 81.69 176 LEU A O 1
ATOM 1396 N N . SER A 1 177 ? -5.052 17.216 15.160 1.00 80.62 177 SER A N 1
ATOM 1397 C CA . SER A 1 177 ? -3.758 17.736 15.619 1.00 80.62 177 SER A CA 1
ATOM 1398 C C . SER A 1 177 ? -3.537 17.386 17.094 1.00 80.62 177 SER A C 1
ATOM 1400 O O . SER A 1 177 ? -4.500 17.252 17.840 1.00 80.62 177 SER A O 1
ATOM 1402 N N . GLU A 1 178 ? -2.284 17.311 17.556 1.00 75.50 178 GLU A N 1
ATOM 1403 C CA . GLU A 1 178 ? -1.955 16.943 18.953 1.00 75.50 178 GLU A CA 1
ATOM 1404 C C . GLU A 1 178 ? -2.592 17.881 20.008 1.00 75.50 178 GLU A C 1
ATOM 1406 O O . GLU A 1 178 ? -2.832 17.462 21.136 1.00 75.50 178 GLU A O 1
ATOM 1411 N N . ASN A 1 179 ? -2.924 19.121 19.628 1.00 74.75 179 ASN A N 1
ATOM 1412 C CA . ASN A 1 179 ? -3.561 20.120 20.496 1.00 74.75 179 ASN A CA 1
ATOM 1413 C C . ASN A 1 179 ? -5.079 20.257 20.297 1.00 74.75 179 ASN A C 1
ATOM 1415 O O . ASN A 1 179 ? -5.701 21.062 20.990 1.00 74.75 179 ASN A O 1
ATOM 1419 N N . ASP A 1 180 ? -5.664 19.551 19.329 1.00 76.62 180 ASP A N 1
ATOM 1420 C CA . ASP A 1 180 ? -7.071 19.733 18.979 1.00 76.62 180 ASP A CA 1
ATOM 1421 C C . ASP A 1 180 ? -7.974 18.790 19.781 1.00 76.62 180 ASP A C 1
ATOM 1423 O O . ASP A 1 180 ? -7.615 17.643 20.069 1.00 76.62 180 ASP A O 1
ATOM 1427 N N . GLN A 1 181 ? -9.157 19.276 20.157 1.00 80.06 181 GLN A N 1
ATOM 1428 C CA . GLN A 1 181 ? -10.139 18.450 20.852 1.00 80.06 181 GLN A CA 1
ATOM 1429 C C . GLN A 1 181 ? -10.938 17.605 19.848 1.00 80.06 181 GLN A C 1
ATOM 1431 O O . GLN A 1 181 ? -11.151 18.024 18.708 1.00 80.06 181 GLN A O 1
ATOM 1436 N N . PRO A 1 182 ? -11.406 16.407 20.246 1.00 80.62 182 PRO A N 1
ATOM 1437 C CA . PRO A 1 182 ? -12.285 15.602 19.407 1.00 80.62 182 PRO A CA 1
ATOM 1438 C C . PRO A 1 182 ? -13.585 16.354 19.091 1.00 80.62 182 PRO A C 1
ATOM 1440 O O . PRO A 1 182 ? -14.446 16.506 19.954 1.00 80.62 182 PRO A O 1
ATOM 1443 N N . ASN A 1 183 ? -13.720 16.804 17.844 1.00 84.19 183 ASN A N 1
ATOM 1444 C CA . ASN A 1 183 ? -14.916 17.454 17.314 1.00 84.19 183 ASN A CA 1
ATOM 1445 C C . ASN A 1 183 ? -15.673 16.528 16.353 1.00 84.19 183 ASN A C 1
ATOM 1447 O O . ASN A 1 183 ? -15.145 15.519 15.877 1.00 84.19 183 ASN A O 1
ATOM 1451 N N . GLU A 1 184 ? -16.899 16.925 16.008 1.00 82.62 184 GLU A N 1
ATOM 1452 C CA . GLU A 1 184 ? -17.781 16.212 15.068 1.00 82.62 184 GLU A CA 1
ATOM 1453 C C . GLU A 1 184 ? -17.179 16.063 13.661 1.00 82.62 184 GLU A C 1
ATOM 1455 O O . GLU A 1 184 ? -17.489 15.114 12.950 1.00 82.62 184 GLU A O 1
ATOM 1460 N N . LYS A 1 185 ? -16.288 16.980 13.264 1.00 84.00 185 LYS A N 1
ATOM 1461 C CA . LYS A 1 185 ? -15.596 16.952 11.963 1.00 84.00 185 LYS A CA 1
ATOM 1462 C C . LYS A 1 185 ? -14.370 16.042 11.928 1.00 84.00 185 LYS A C 1
ATOM 1464 O O . LYS A 1 185 ? -13.893 15.707 10.852 1.00 84.00 185 LYS A O 1
ATOM 1469 N N . ASN A 1 186 ? -13.860 15.656 13.095 1.00 83.88 186 ASN A N 1
ATOM 1470 C CA . ASN A 1 186 ? -12.565 14.984 13.209 1.00 83.88 186 ASN A CA 1
ATOM 1471 C C . ASN A 1 186 ? -12.719 13.535 13.683 1.00 83.88 186 ASN A C 1
ATOM 1473 O O . ASN A 1 186 ? -11.822 12.720 13.479 1.00 83.88 186 ASN A O 1
ATOM 1477 N N . THR A 1 187 ? -13.823 13.209 14.366 1.00 86.50 187 THR A N 1
ATOM 1478 C CA . THR A 1 187 ? -13.973 11.927 15.063 1.00 86.50 187 THR A CA 1
ATOM 1479 C C . THR A 1 187 ? -15.368 11.340 14.939 1.00 86.50 187 THR A C 1
ATOM 1481 O O . THR A 1 187 ? -16.367 12.055 14.917 1.00 86.50 187 THR A O 1
ATOM 1484 N N . ILE A 1 188 ? -15.428 10.008 14.918 1.00 89.19 188 ILE A N 1
ATOM 1485 C CA . ILE A 1 188 ? -16.677 9.246 14.992 1.00 89.19 188 ILE A CA 1
ATOM 1486 C C . ILE A 1 188 ? -16.638 8.393 16.254 1.00 89.19 188 ILE A C 1
ATOM 1488 O O . ILE A 1 188 ? -15.632 7.743 16.542 1.00 89.19 188 ILE A O 1
ATOM 1492 N N . VAL A 1 189 ? -17.736 8.373 17.009 1.00 89.88 189 VAL A N 1
ATOM 1493 C CA . VAL A 1 189 ? -17.842 7.586 18.242 1.00 89.88 189 VAL A CA 1
ATOM 1494 C C . VAL A 1 189 ? -18.816 6.430 18.048 1.00 89.88 189 VAL A C 1
ATOM 1496 O O . VAL A 1 189 ? -20.007 6.638 17.824 1.00 89.88 189 VAL A O 1
ATOM 1499 N N . PHE A 1 190 ? -18.324 5.204 18.201 1.00 90.38 190 PHE A N 1
ATOM 1500 C CA . PHE A 1 190 ? -19.133 3.989 18.223 1.00 90.38 190 PHE A CA 1
ATOM 1501 C C . PHE A 1 190 ? -19.335 3.512 19.665 1.00 90.38 190 PHE A C 1
ATOM 1503 O O . PHE A 1 190 ? -18.463 3.660 20.520 1.00 90.38 190 PHE A O 1
ATOM 1510 N N . LYS A 1 191 ? -20.494 2.920 19.961 1.00 91.00 191 LYS A N 1
ATOM 1511 C CA . LYS A 1 191 ? -20.794 2.332 21.275 1.00 91.00 191 LYS A CA 1
ATOM 1512 C C . LYS A 1 191 ? -21.092 0.851 21.104 1.00 91.00 191 LYS A C 1
ATOM 1514 O O . LYS A 1 191 ? -22.018 0.485 20.388 1.00 91.00 191 LYS A O 1
ATOM 1519 N N . LEU A 1 192 ? -20.329 0.010 21.791 1.00 88.69 192 LEU A N 1
ATOM 1520 C CA . LEU A 1 192 ? -20.515 -1.433 21.831 1.00 88.69 192 LEU A CA 1
ATOM 1521 C C . LEU A 1 192 ? -21.006 -1.838 23.222 1.00 88.69 192 LEU A C 1
ATOM 1523 O O . LEU A 1 192 ? -20.280 -1.747 24.214 1.00 88.69 192 LEU A O 1
ATOM 1527 N N . HIS A 1 193 ? -22.250 -2.307 23.286 1.00 89.31 193 HIS A N 1
ATOM 1528 C CA . HIS A 1 193 ? -22.858 -2.807 24.511 1.00 89.31 193 HIS A CA 1
ATOM 1529 C C . HIS A 1 193 ? -23.386 -4.225 24.298 1.00 89.31 193 HIS A C 1
ATOM 1531 O O . HIS A 1 193 ? -24.352 -4.431 23.567 1.00 89.31 193 HIS A O 1
ATOM 1537 N N . VAL A 1 194 ? -22.752 -5.206 24.946 1.00 89.00 194 VAL A N 1
ATOM 1538 C CA . VAL A 1 194 ? -23.109 -6.625 24.797 1.00 89.00 194 VAL A CA 1
ATOM 1539 C C . VAL A 1 194 ? -23.302 -7.279 26.164 1.00 89.00 194 VAL A C 1
ATOM 1541 O O . VAL A 1 194 ? -22.485 -7.139 27.085 1.00 89.00 194 VAL A O 1
ATOM 1544 N N . GLN A 1 195 ? -24.396 -8.029 26.298 1.00 88.12 195 GLN A N 1
ATOM 1545 C CA . GLN A 1 195 ? -24.711 -8.840 27.469 1.00 88.12 195 GLN A CA 1
ATOM 1546 C C . GLN A 1 195 ? -25.076 -10.258 27.028 1.00 88.12 195 GLN A C 1
ATOM 1548 O O . GLN A 1 195 ? -26.075 -10.459 26.347 1.00 88.12 195 GLN A O 1
ATOM 1553 N N . CYS A 1 196 ? -24.288 -11.243 27.461 1.00 85.19 196 CYS A N 1
ATOM 1554 C CA . CYS A 1 196 ? -24.656 -12.647 27.324 1.00 85.19 196 CYS A CA 1
ATOM 1555 C C . CYS A 1 196 ? -25.700 -12.989 28.397 1.00 85.19 196 CYS A C 1
ATOM 1557 O O . CYS A 1 196 ? -25.430 -12.834 29.591 1.00 85.19 19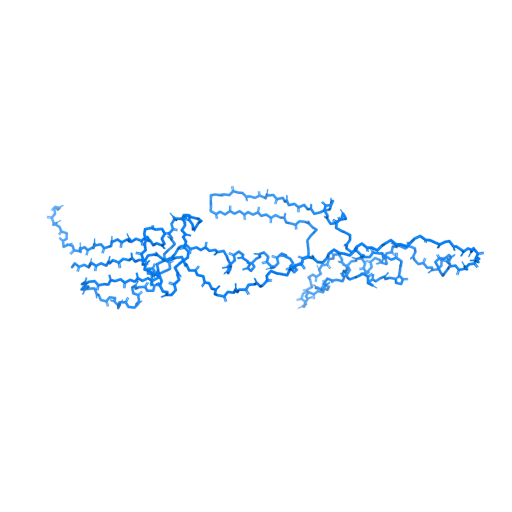6 CYS A O 1
ATOM 1559 N N . LYS A 1 197 ? -26.896 -13.405 27.972 1.00 88.12 197 LYS A N 1
ATOM 1560 C CA . LYS A 1 197 ? -27.935 -13.973 28.840 1.00 88.12 197 LYS A CA 1
ATOM 1561 C C . LYS A 1 197 ? -27.950 -15.486 28.622 1.00 88.12 197 LYS A C 1
ATOM 1563 O O . LYS A 1 197 ? -27.742 -15.946 27.503 1.00 88.12 197 LYS A O 1
ATOM 1568 N N . ARG A 1 198 ? -28.171 -16.264 29.684 1.00 86.31 198 ARG A N 1
ATOM 1569 C CA . ARG A 1 198 ? -28.383 -17.712 29.552 1.00 86.31 198 ARG A CA 1
ATOM 1570 C C . ARG A 1 198 ? -29.695 -17.907 28.789 1.00 86.31 198 ARG A C 1
ATOM 1572 O O . ARG A 1 198 ? -30.682 -17.294 29.172 1.00 86.31 198 ARG A O 1
ATOM 1579 N N . GLY A 1 199 ? -29.671 -18.675 27.700 1.00 77.94 199 GLY A N 1
ATOM 1580 C CA . GLY A 1 199 ? -30.847 -18.866 26.849 1.00 77.94 199 GLY A CA 1
ATOM 1581 C C . GLY A 1 199 ? -32.023 -19.439 27.635 1.00 77.94 199 GLY A C 1
ATOM 1582 O O . GLY A 1 199 ? -31.837 -20.363 28.433 1.00 77.94 199 GLY A O 1
ATOM 1583 N N . ASP A 1 200 ? -33.212 -18.886 27.407 1.00 68.88 200 ASP A N 1
ATOM 1584 C CA . ASP A 1 200 ? -34.450 -19.449 27.929 1.00 68.88 200 ASP A CA 1
ATOM 1585 C C . ASP A 1 200 ? -34.668 -20.819 27.284 1.00 68.88 200 ASP A C 1
ATOM 1587 O O . ASP A 1 200 ? -34.644 -20.966 2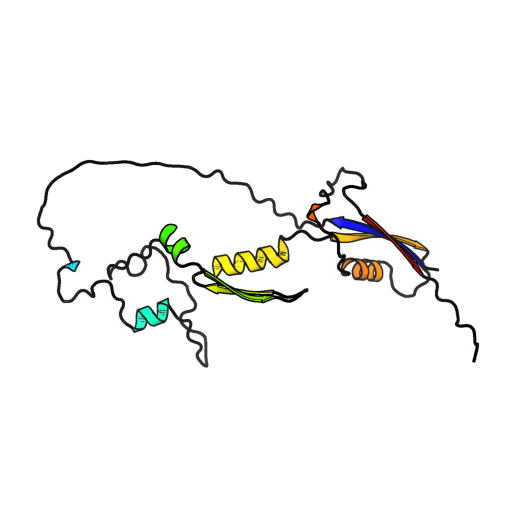6.060 1.00 68.88 200 ASP A O 1
ATOM 1591 N N . LYS A 1 201 ? -34.845 -21.846 28.120 1.00 57.84 201 LYS A N 1
ATOM 1592 C CA . LYS A 1 201 ? -35.237 -23.182 27.669 1.00 57.84 201 LYS A CA 1
ATOM 1593 C C . LYS A 1 201 ? -36.714 -23.148 27.278 1.00 57.84 201 LYS A C 1
ATOM 1595 O O . LYS A 1 201 ? -37.556 -23.572 28.057 1.00 57.84 201 LYS A O 1
ATOM 1600 N N . ASN A 1 202 ? -37.010 -22.631 26.092 1.00 56.91 202 ASN A N 1
ATOM 1601 C CA . ASN A 1 202 ? -38.263 -22.911 25.401 1.00 56.91 202 ASN A CA 1
ATOM 1602 C C . ASN A 1 202 ? -37.957 -23.906 24.277 1.00 56.91 202 ASN A C 1
ATOM 1604 O O . ASN A 1 202 ? -37.759 -23.520 23.126 1.00 56.91 202 ASN A O 1
ATOM 1608 N N . ILE A 1 203 ? -37.845 -25.177 24.668 1.00 44.56 203 ILE A N 1
ATOM 1609 C CA . ILE A 1 203 ? -38.058 -26.359 23.824 1.00 44.56 203 ILE A CA 1
ATOM 1610 C C . ILE A 1 203 ? -39.078 -27.210 24.567 1.00 44.56 203 ILE A C 1
ATOM 1612 O O . ILE A 1 203 ? -38.845 -27.425 25.781 1.00 44.56 203 ILE A O 1
#

Secondary structure (DSSP, 8-state):
-EEEEEEEEEE--------PPPPP----------------GGGSTTS--S---HHHHHHHH--EE-SS-EE--S---STTTTGGGT------HHHHHHH-EEEEEEE-SS-EEEEEES--HHHHHHHHHHHHHTS-EEEEEEEEEEE---SS-HHHHHHHHHTS-----GGGSPPPPTT----TTT-EEEEEEE-PPPPP---

Sequence (203 aa):
MCLVSLAVLLTREKNKIPKHKRFSSAVYIEGAGEEKKKFSIWDLPDVPMGQLPPHLELQRSRVSCNKDAPIHIESIQYSGAYASMGID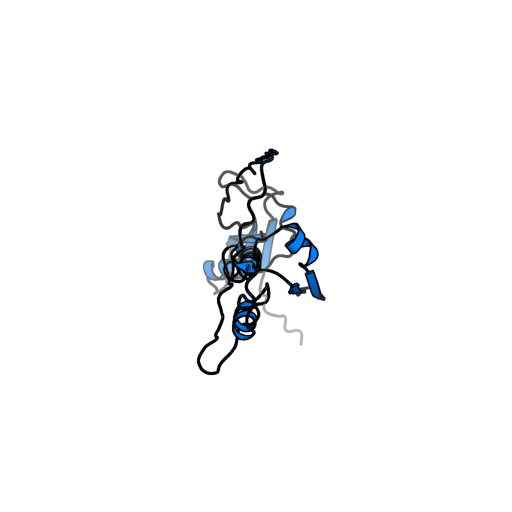NSSGLDRFSNNFRVEVVRLNEDDMELDMIVIDAAIANSFRRILIAELPTMAIEKVLIAKKTSIIQDEVLAHRLGLVPIRVDPRLFDYLSENDQPNEKNTIVFKLHVQCKRGDKNI

Foldseek 3Di:
DWKKKFKKFWDADDDDDDDDDDDDDDDDDDDDDDDDPDPPPQPDPPQQAQ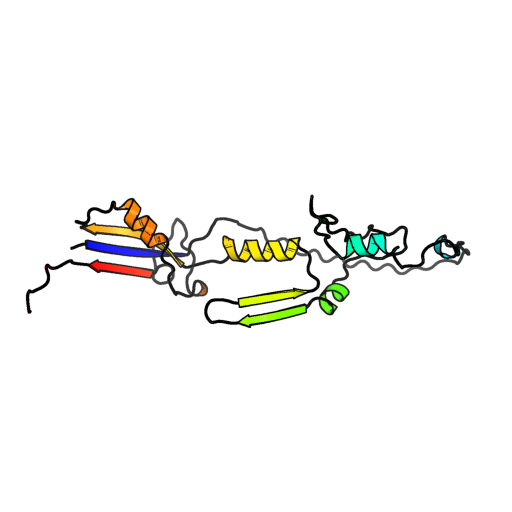DDDPVVVCLQPDWDQDPPHIHSPDHPQDQCRCVSNVYGSDDDPVVQVVFWDKDWPDDDPVDTDIDTGSDDPVVVVVVVCCVVHVDIFMFTDDMDTPDDDDPDDPVRVSVVRRPDGDPDDPVQADHDDPPDDDDPRGIDMDIDDDDDDDDDPPD

Radius of gyration: 30.34 Å; Cα contacts (8 Å, |Δi|>4): 207; chains: 1; bounding box: 71×58×78 Å

pLDDT: mean 77.13, std 20.38, range [26.88, 96.0]

Mean predicted aligned error: 13.36 Å

InterPro domains:
  IPR011263 DNA-directed RNA polymerase, RpoA/D/Rpb3-type [PF01193] (114-189)
  IPR036603 RNA polymerase, RBP11-like subunit [SSF55257] (98-141)
  IPR036643 DNA-directed RNA polymerase, insert domain superfamily [G3DSA:2.170.120.12] (137-203)
  IPR036643 DNA-directed RNA polymerase, insert domain superfamily [SSF56553] (136-200)
  IPR050518 Archaeal Rpo3/Eukaryotic RPB3 RNA Polymerase Subunit [PTHR11800] (56-198)

Organism: Gossypium hirsutum (NCBI:txid3635)

Nearest PDB structures (foldseek):
  7d58-assembly1_C  TM=9.587E-01  e=9.395E-09  Homo sapiens
  8a43-assembly1_C  TM=9.490E-01  e=4.302E-06  Homo sapiens
  7aod-assembly1_C  TM=9.729E-01  e=4.807E-05  Schizosaccharomyces pombe 972h-
  6ruo-assembly1_C  TM=9.220E-01  e=1.876E-04  Saccharomyces cerevisiae
  7ohp-assembly1_S  TM=1.840E-01  e=1.896E+00  Saccharomyces cerevisiae S288C